Protein AF-A0A2E7D3Y6-F1 (afdb_monomer)

Structure (mmCIF, N/CA/C/O backbone):
data_AF-A0A2E7D3Y6-F1
#
_entry.id   AF-A0A2E7D3Y6-F1
#
loop_
_atom_site.group_PDB
_atom_site.id
_atom_site.type_symbol
_atom_site.label_atom_id
_atom_site.label_alt_id
_atom_site.label_comp_id
_atom_site.label_asym_id
_atom_site.label_entity_id
_atom_site.label_seq_id
_atom_site.pdbx_PDB_ins_code
_atom_site.Cartn_x
_atom_site.Cartn_y
_atom_site.Cartn_z
_atom_site.occupancy
_atom_site.B_iso_or_equiv
_atom_site.auth_seq_id
_atom_site.auth_comp_id
_atom_site.auth_asym_id
_atom_site.auth_atom_id
_ato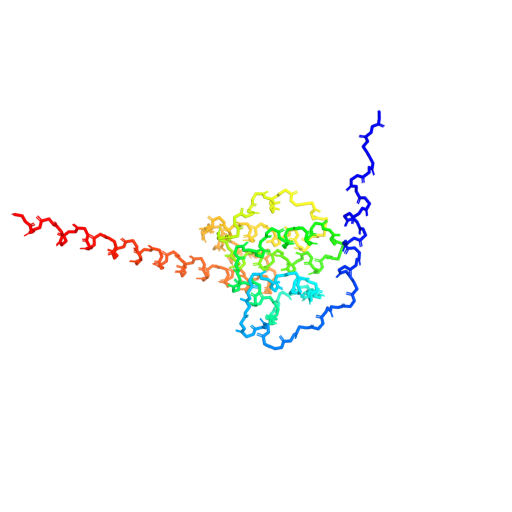m_site.pdbx_PDB_model_num
ATOM 1 N N . MET A 1 1 ? 38.154 -4.990 5.931 1.00 38.84 1 MET A N 1
ATOM 2 C CA . MET A 1 1 ? 37.283 -4.352 4.918 1.00 38.84 1 MET A CA 1
ATOM 3 C C . MET A 1 1 ? 36.464 -5.421 4.203 1.00 38.84 1 MET A C 1
ATOM 5 O O . MET A 1 1 ? 36.939 -5.974 3.224 1.00 38.84 1 MET A O 1
ATOM 9 N N . ILE A 1 2 ? 35.271 -5.765 4.696 1.00 41.53 2 ILE A N 1
ATOM 10 C CA . ILE A 1 2 ? 34.374 -6.711 4.005 1.00 41.53 2 ILE A CA 1
ATOM 11 C C . ILE A 1 2 ? 32.954 -6.147 4.067 1.00 41.53 2 ILE A C 1
ATOM 13 O O . ILE A 1 2 ? 32.200 -6.459 4.979 1.00 41.53 2 ILE A O 1
ATOM 17 N N . VAL A 1 3 ? 32.596 -5.274 3.121 1.00 38.84 3 VAL A N 1
ATOM 18 C CA . VAL A 1 3 ? 31.203 -4.835 2.923 1.00 38.84 3 VAL A CA 1
ATOM 19 C C . VAL A 1 3 ? 30.963 -4.573 1.429 1.00 38.84 3 VAL A C 1
ATOM 21 O O . VAL A 1 3 ? 30.936 -3.430 0.993 1.00 38.84 3 VAL A O 1
ATOM 24 N N . ALA A 1 4 ? 30.845 -5.618 0.603 1.00 41.34 4 ALA A N 1
ATOM 25 C CA . ALA A 1 4 ? 30.477 -5.427 -0.813 1.00 41.34 4 ALA A CA 1
ATOM 26 C C . ALA A 1 4 ? 29.689 -6.578 -1.467 1.00 41.34 4 ALA A C 1
ATOM 28 O O . ALA A 1 4 ? 29.172 -6.408 -2.568 1.00 41.34 4 ALA A O 1
ATOM 29 N N . SER A 1 5 ? 29.537 -7.735 -0.815 1.00 40.34 5 SER A N 1
ATOM 30 C CA . SER A 1 5 ? 28.985 -8.922 -1.491 1.00 40.34 5 SER A CA 1
ATOM 31 C C . SER A 1 5 ? 27.465 -9.093 -1.355 1.00 40.34 5 SER A C 1
ATOM 33 O O . SER A 1 5 ? 26.871 -9.835 -2.133 1.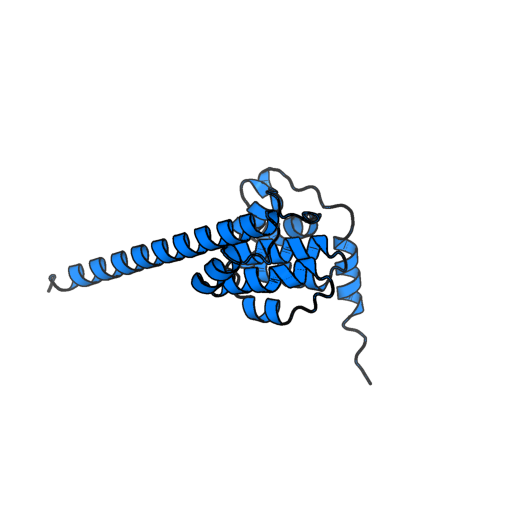00 40.34 5 SER A O 1
ATOM 35 N N . LEU A 1 6 ? 26.798 -8.394 -0.424 1.00 40.94 6 LEU A N 1
ATOM 36 C CA . LEU A 1 6 ? 25.345 -8.547 -0.215 1.00 40.94 6 LEU A CA 1
ATOM 37 C C . LEU A 1 6 ? 24.469 -7.726 -1.182 1.00 40.94 6 LEU A C 1
ATOM 39 O O . LEU A 1 6 ? 23.251 -7.898 -1.212 1.00 40.94 6 LEU A O 1
ATOM 43 N N . THR A 1 7 ? 25.057 -6.840 -1.985 1.00 50.25 7 THR A N 1
ATOM 44 C CA . THR A 1 7 ? 24.287 -5.827 -2.725 1.00 50.25 7 THR A CA 1
ATOM 45 C C . THR A 1 7 ? 23.981 -6.242 -4.169 1.00 50.25 7 THR A C 1
ATOM 47 O O . THR A 1 7 ? 22.939 -5.876 -4.709 1.00 50.25 7 THR A O 1
ATOM 50 N N . ILE A 1 8 ? 24.824 -7.064 -4.803 1.00 44.28 8 ILE A N 1
ATOM 51 C CA . ILE A 1 8 ? 24.748 -7.314 -6.255 1.00 44.28 8 ILE A CA 1
ATOM 52 C C . ILE A 1 8 ? 23.572 -8.239 -6.634 1.00 44.28 8 ILE A C 1
ATOM 54 O O . ILE A 1 8 ? 22.868 -7.976 -7.612 1.00 44.28 8 ILE A O 1
ATOM 58 N N . ALA A 1 9 ? 23.288 -9.283 -5.846 1.00 41.31 9 ALA A N 1
ATOM 59 C CA . ALA A 1 9 ? 22.181 -10.213 -6.121 1.00 41.31 9 ALA A CA 1
ATOM 60 C C . ALA A 1 9 ? 20.791 -9.561 -5.947 1.00 41.31 9 ALA A C 1
ATOM 62 O O . ALA A 1 9 ? 19.862 -9.826 -6.719 1.00 41.31 9 ALA A O 1
ATOM 63 N N . SER A 1 10 ? 20.667 -8.650 -4.975 1.00 48.69 10 SER A N 1
ATOM 64 C CA . SER A 1 10 ? 19.446 -7.869 -4.746 1.00 48.69 10 SER A CA 1
ATOM 65 C C . SER A 1 10 ? 19.213 -6.854 -5.877 1.00 48.69 10 SER A C 1
ATOM 67 O O . SER A 1 10 ? 18.100 -6.739 -6.393 1.00 48.69 10 SER A O 1
ATOM 69 N N . TYR A 1 11 ? 20.281 -6.206 -6.362 1.00 41.44 11 TYR A N 1
ATOM 70 C CA . TYR A 1 11 ? 20.219 -5.270 -7.492 1.00 41.44 11 TYR A CA 1
ATOM 71 C C . TYR A 1 11 ? 19.842 -5.937 -8.825 1.00 41.44 11 TYR A C 1
ATOM 73 O O . TYR A 1 11 ? 19.007 -5.408 -9.561 1.00 41.44 11 TYR A O 1
ATOM 81 N N . ARG A 1 12 ? 20.387 -7.122 -9.142 1.00 43.59 12 ARG A N 1
ATOM 82 C CA . ARG A 1 12 ? 20.015 -7.865 -10.367 1.00 43.59 12 ARG A CA 1
ATOM 83 C C . ARG A 1 12 ? 18.541 -8.287 -10.374 1.00 43.59 12 ARG A C 1
ATOM 85 O O . ARG A 1 12 ? 17.883 -8.205 -11.409 1.00 43.59 12 ARG A O 1
ATOM 92 N N . SER A 1 13 ? 18.013 -8.682 -9.216 1.00 50.16 13 SER A N 1
ATOM 93 C CA . SER A 1 13 ? 16.602 -9.059 -9.045 1.00 50.16 13 SER A CA 1
ATOM 94 C C . SER A 1 13 ? 15.657 -7.855 -9.170 1.00 50.16 13 SER A C 1
ATOM 96 O O . SER A 1 13 ? 14.571 -7.970 -9.735 1.00 50.16 13 SER A O 1
ATOM 98 N N . ALA A 1 14 ? 16.090 -6.683 -8.698 1.00 47.75 14 ALA 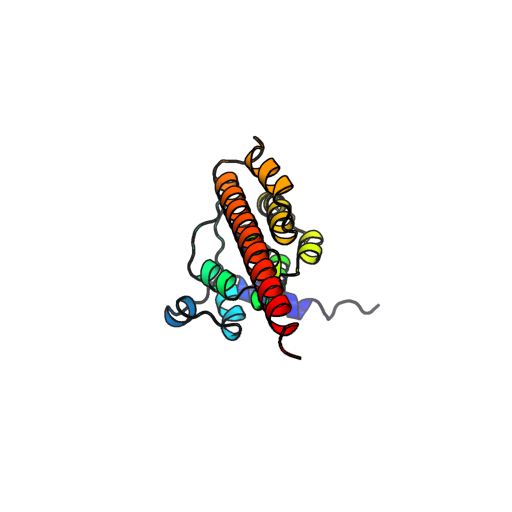A N 1
ATOM 99 C CA . ALA A 1 14 ? 15.358 -5.424 -8.813 1.00 47.75 14 ALA A CA 1
ATOM 100 C C . ALA A 1 14 ? 15.219 -4.940 -10.267 1.00 47.75 14 ALA A C 1
ATOM 102 O O . ALA A 1 14 ? 14.126 -4.564 -10.688 1.00 47.75 14 ALA A O 1
ATOM 103 N N . LEU A 1 15 ? 16.308 -5.015 -11.042 1.00 50.28 15 LEU A N 1
ATOM 104 C CA . LEU A 1 15 ? 16.333 -4.688 -12.474 1.00 50.28 15 LEU A CA 1
ATOM 105 C C . LEU A 1 15 ? 15.474 -5.651 -13.309 1.00 50.28 15 LEU A C 1
ATOM 107 O O . LEU A 1 15 ? 14.876 -5.244 -14.302 1.00 50.28 15 LEU A O 1
ATOM 111 N N . ALA A 1 16 ? 15.375 -6.922 -12.905 1.00 54.03 16 ALA A N 1
ATOM 112 C CA . ALA A 1 16 ? 14.551 -7.911 -13.598 1.00 54.03 16 ALA A CA 1
ATOM 113 C C . ALA A 1 16 ? 13.042 -7.627 -13.485 1.00 54.03 16 ALA A C 1
ATOM 115 O O . ALA A 1 16 ? 12.305 -7.919 -14.423 1.00 54.03 16 ALA A O 1
ATOM 116 N N . LEU A 1 17 ? 12.594 -7.025 -12.377 1.00 58.25 17 LEU A N 1
ATOM 117 C CA . LEU A 1 17 ? 11.197 -6.625 -12.168 1.00 58.25 17 LEU A CA 1
ATOM 118 C C . LEU A 1 17 ? 10.805 -5.364 -12.957 1.00 58.25 17 LEU A C 1
ATOM 120 O O . LEU A 1 17 ? 9.623 -5.075 -13.086 1.00 58.25 17 LEU A O 1
ATOM 124 N N . ASP A 1 18 ? 11.774 -4.606 -13.476 1.00 59.12 18 ASP A N 1
ATOM 125 C CA . ASP A 1 18 ? 11.537 -3.395 -14.275 1.00 59.12 18 ASP A CA 1
ATOM 126 C C . ASP A 1 18 ? 11.413 -3.667 -15.787 1.00 59.12 18 ASP A C 1
ATOM 128 O O . ASP A 1 18 ? 11.232 -2.715 -16.557 1.00 59.12 18 ASP A O 1
ATOM 132 N N . LYS A 1 19 ? 11.485 -4.942 -16.199 1.00 60.94 19 LYS A N 1
ATOM 133 C CA . LYS A 1 19 ? 11.131 -5.421 -17.546 1.00 60.94 19 LYS A CA 1
ATOM 134 C C . LYS A 1 19 ? 9.610 -5.329 -17.770 1.00 60.94 19 LYS A C 1
ATOM 136 O O .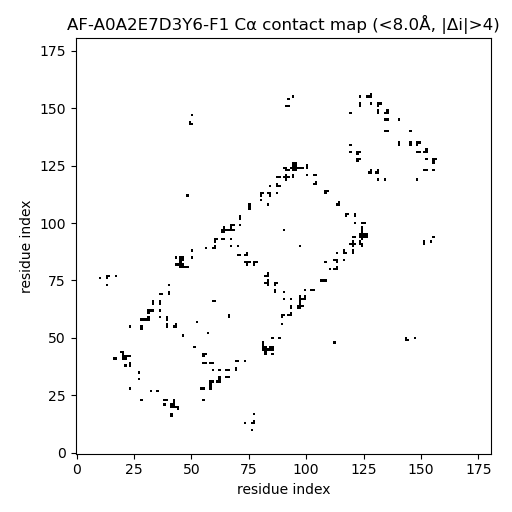 LYS A 1 19 ? 8.881 -4.922 -16.869 1.00 60.94 19 LYS A O 1
ATOM 141 N N . SER A 1 20 ? 9.133 -5.645 -18.978 1.00 62.53 20 SER A N 1
ATOM 142 C CA . SER A 1 20 ? 7.700 -5.617 -19.311 1.00 62.53 20 SER A CA 1
ATOM 143 C C . SER A 1 20 ? 6.857 -6.319 -18.232 1.00 62.53 20 SER A C 1
ATOM 145 O O . SER A 1 20 ? 7.247 -7.396 -17.767 1.00 62.53 20 SER A O 1
ATOM 147 N N . PRO A 1 21 ? 5.730 -5.716 -17.801 1.00 66.94 21 PRO A N 1
ATOM 148 C CA . PRO A 1 21 ? 4.922 -6.268 -16.722 1.00 66.94 21 PRO A CA 1
ATOM 149 C C . PRO A 1 21 ? 4.466 -7.677 -17.092 1.00 66.94 21 PRO A C 1
ATOM 151 O O . PRO A 1 21 ? 4.017 -7.925 -18.214 1.00 66.94 21 PRO A O 1
ATOM 154 N N . SER A 1 22 ? 4.603 -8.612 -16.152 1.00 69.75 22 SER A N 1
ATOM 155 C CA . SER A 1 22 ? 4.175 -9.991 -16.385 1.00 69.75 22 SER A CA 1
ATOM 156 C C . SER A 1 22 ? 2.661 -10.025 -16.628 1.00 69.75 22 SER A C 1
ATOM 158 O O . SER A 1 22 ? 1.920 -9.431 -15.840 1.00 69.75 22 SER A O 1
ATOM 160 N N . PRO A 1 23 ? 2.170 -10.715 -17.673 1.00 77.12 23 PRO A N 1
ATOM 161 C CA . PRO A 1 23 ? 0.737 -10.880 -17.861 1.00 77.12 23 PRO A CA 1
ATOM 162 C C . PRO A 1 23 ? 0.155 -11.648 -16.669 1.00 77.12 23 PRO A C 1
ATOM 164 O O . PRO A 1 23 ? 0.656 -12.706 -16.286 1.00 77.12 23 PRO A O 1
ATOM 167 N N . VAL A 1 24 ? -0.907 -11.105 -16.072 1.00 85.38 24 VAL A N 1
ATOM 168 C CA . VAL A 1 24 ? -1.622 -11.739 -14.959 1.00 85.38 24 VAL A CA 1
ATOM 169 C C . VAL A 1 24 ? -2.904 -12.347 -15.501 1.00 85.38 24 VAL A C 1
ATOM 171 O O . VAL A 1 24 ? -3.696 -11.670 -16.153 1.00 85.38 24 VAL A O 1
ATOM 174 N N . SER A 1 25 ? -3.117 -13.634 -15.236 1.00 87.94 25 SER A N 1
ATOM 175 C CA . SER A 1 25 ? -4.346 -14.306 -15.650 1.00 87.94 25 SER A CA 1
ATOM 176 C C . SER A 1 25 ? -5.549 -13.780 -14.862 1.00 87.94 25 SER A C 1
ATOM 178 O O . SER A 1 25 ? -5.454 -13.481 -13.671 1.00 87.94 25 SER A O 1
ATOM 180 N N . ARG A 1 26 ? -6.719 -13.716 -15.509 1.00 87.62 26 ARG A N 1
ATOM 181 C CA . ARG A 1 26 ? -7.961 -13.251 -14.869 1.00 87.62 26 ARG A CA 1
ATOM 182 C C . ARG A 1 26 ? -8.317 -14.063 -13.616 1.00 87.62 26 ARG A C 1
ATOM 184 O O . ARG A 1 26 ? -8.681 -13.486 -12.602 1.00 87.62 26 ARG A O 1
ATOM 191 N N . LYS A 1 27 ? -8.042 -15.374 -13.638 1.00 88.44 27 LYS A N 1
ATOM 192 C CA . LYS A 1 27 ? -8.213 -16.288 -12.493 1.00 88.44 27 LYS A CA 1
ATOM 193 C C . LYS A 1 27 ? -7.471 -15.822 -11.230 1.00 88.44 27 LYS A C 1
ATOM 195 O O . LYS A 1 27 ? -7.999 -15.961 -10.133 1.00 88.44 27 LYS A O 1
ATOM 200 N N . ILE A 1 28 ? -6.265 -15.263 -11.381 1.00 89.12 28 ILE A N 1
ATOM 201 C CA . ILE A 1 28 ? -5.474 -14.730 -10.259 1.00 89.12 28 ILE A CA 1
ATOM 202 C C . ILE A 1 28 ? -6.101 -13.446 -9.703 1.00 89.12 28 ILE A C 1
ATOM 204 O O . ILE A 1 28 ? -6.066 -13.226 -8.495 1.00 89.12 28 ILE A O 1
ATOM 208 N N . LEU A 1 29 ? -6.655 -12.597 -10.573 1.00 88.88 29 LEU A N 1
ATOM 209 C CA . LEU A 1 29 ? -7.272 -11.324 -10.191 1.00 88.88 29 LEU A CA 1
ATOM 210 C C . LEU A 1 29 ? -8.612 -11.525 -9.473 1.00 88.88 29 LEU A C 1
ATOM 212 O O . LEU A 1 29 ? -8.913 -10.806 -8.519 1.00 88.88 29 LEU A O 1
ATOM 216 N N . ASP A 1 30 ? -9.389 -12.514 -9.917 1.00 89.88 30 ASP A N 1
ATOM 217 C CA . ASP A 1 30 ? -10.698 -12.830 -9.346 1.00 89.88 30 ASP A CA 1
ATOM 218 C C . ASP A 1 30 ? -10.563 -13.462 -7.949 1.00 89.88 30 ASP A C 1
ATOM 220 O O . ASP A 1 30 ? -11.326 -13.122 -7.044 1.00 89.88 30 ASP A O 1
ATOM 224 N N . ASN A 1 31 ? -9.553 -14.321 -7.746 1.00 92.25 31 ASN A N 1
ATOM 225 C CA . ASN A 1 31 ? -9.268 -14.972 -6.464 1.00 92.25 31 ASN A CA 1
ATOM 226 C C . ASN A 1 31 ? -7.783 -14.832 -6.060 1.00 92.25 31 ASN A C 1
ATOM 228 O O . ASN A 1 31 ? -6.987 -15.769 -6.228 1.00 92.25 31 ASN A O 1
ATOM 232 N N . PRO A 1 32 ? -7.374 -13.657 -5.552 1.00 91.62 32 PRO A N 1
ATOM 233 C CA . PRO A 1 32 ? -5.982 -13.383 -5.237 1.00 91.62 32 PRO A CA 1
ATOM 234 C C . PRO A 1 32 ? -5.572 -14.050 -3.919 1.00 91.62 32 PRO A C 1
ATOM 236 O O . PRO A 1 32 ? -6.169 -13.830 -2.869 1.00 91.62 32 PRO A O 1
ATOM 239 N N . LYS A 1 33 ? -4.510 -14.856 -3.977 1.00 92.69 33 LYS A N 1
ATOM 240 C CA . LYS A 1 33 ? -3.953 -15.607 -2.849 1.00 92.69 33 LYS A CA 1
ATOM 241 C C . LYS A 1 33 ? -2.555 -15.091 -2.494 1.00 92.69 33 LYS A C 1
ATOM 243 O O . LYS A 1 33 ? -1.886 -14.525 -3.362 1.00 92.69 33 LYS A O 1
ATOM 248 N N . PRO A 1 34 ? -2.053 -15.343 -1.271 1.00 90.38 34 PRO A N 1
ATOM 249 C CA . PRO A 1 34 ? -0.699 -14.949 -0.874 1.00 90.38 34 PRO A CA 1
ATOM 250 C C . PRO A 1 34 ? 0.410 -15.472 -1.806 1.00 90.38 34 PRO A C 1
ATOM 252 O O . PRO A 1 34 ? 1.402 -14.784 -2.032 1.00 90.38 34 PRO A O 1
ATOM 255 N N . GLU A 1 35 ? 0.224 -16.647 -2.414 1.00 91.50 35 GLU A N 1
ATOM 256 C CA . GLU A 1 35 ? 1.160 -17.220 -3.396 1.00 91.50 35 GLU A CA 1
ATOM 257 C C . GLU A 1 35 ? 1.287 -16.377 -4.680 1.00 91.50 35 GLU A C 1
ATOM 259 O O . GLU A 1 35 ? 2.336 -16.360 -5.324 1.00 91.50 35 GLU A O 1
ATOM 264 N N . HIS A 1 36 ? 0.257 -15.595 -5.018 1.00 92.38 36 HIS A N 1
ATOM 265 C CA . HIS A 1 36 ? 0.238 -14.736 -6.202 1.00 92.38 36 HIS A CA 1
ATOM 266 C C . HIS A 1 36 ? 0.956 -13.393 -5.995 1.00 92.38 36 HIS A C 1
ATOM 268 O O . HIS A 1 36 ? 1.159 -12.665 -6.967 1.00 92.38 36 HIS A O 1
ATOM 274 N N . VAL A 1 37 ? 1.367 -13.048 -4.766 1.00 92.19 37 VAL A N 1
ATOM 275 C CA . VAL A 1 37 ? 1.963 -11.737 -4.438 1.00 92.19 37 VAL A CA 1
ATOM 276 C C . VAL A 1 37 ? 3.147 -11.406 -5.342 1.00 92.19 37 VAL A C 1
ATOM 278 O O . VAL A 1 37 ? 3.238 -10.293 -5.853 1.00 92.19 37 VAL A O 1
ATOM 281 N N . ARG A 1 38 ? 4.044 -12.369 -5.581 1.00 89.31 38 ARG A N 1
ATOM 282 C CA . ARG A 1 38 ? 5.233 -12.149 -6.417 1.00 89.31 38 ARG A CA 1
ATOM 283 C C . ARG A 1 38 ? 4.857 -11.782 -7.854 1.00 89.31 38 ARG A C 1
ATOM 285 O O . ARG A 1 38 ? 5.407 -10.823 -8.388 1.00 89.31 38 ARG A O 1
ATOM 292 N N . THR A 1 39 ? 3.913 -12.516 -8.438 1.00 89.94 39 THR A N 1
ATOM 293 C CA . THR A 1 39 ? 3.414 -12.301 -9.804 1.00 89.94 39 THR A CA 1
ATOM 294 C C . THR A 1 39 ? 2.669 -10.975 -9.928 1.00 89.94 39 THR A C 1
ATOM 296 O O . THR A 1 39 ? 2.841 -10.245 -10.897 1.00 89.94 39 THR A O 1
ATOM 299 N N . LEU A 1 40 ? 1.862 -10.624 -8.926 1.00 91.25 40 LEU A N 1
ATOM 300 C CA . LEU A 1 40 ? 1.139 -9.355 -8.908 1.00 91.25 40 LEU A CA 1
ATOM 301 C C . LEU A 1 40 ? 2.100 -8.163 -8.770 1.00 91.25 40 LEU A C 1
ATOM 303 O O . LEU A 1 40 ? 1.942 -7.163 -9.461 1.00 91.25 40 LEU A O 1
ATOM 307 N N . ILE A 1 41 ? 3.143 -8.276 -7.943 1.00 90.38 41 ILE A N 1
ATOM 308 C CA . ILE A 1 41 ? 4.159 -7.224 -7.788 1.00 90.38 41 ILE A CA 1
ATOM 309 C C . ILE A 1 41 ? 4.998 -7.041 -9.055 1.00 90.38 41 ILE A C 1
ATOM 311 O O . ILE A 1 41 ? 5.351 -5.909 -9.389 1.00 90.38 41 ILE A O 1
ATOM 315 N N . SER A 1 42 ? 5.315 -8.122 -9.774 1.00 86.75 42 SER A N 1
ATOM 316 C CA . SER A 1 42 ? 6.023 -8.028 -11.058 1.00 86.75 42 SER A CA 1
ATOM 317 C C . SER A 1 42 ? 5.154 -7.471 -12.187 1.00 86.75 42 SER A C 1
ATOM 319 O O . SER A 1 42 ? 5.686 -7.004 -13.189 1.00 86.75 42 SER A O 1
ATOM 321 N N . ALA A 1 43 ? 3.830 -7.491 -12.031 1.00 88.62 43 ALA A N 1
ATOM 322 C CA . ALA A 1 43 ? 2.883 -6.919 -12.981 1.00 88.62 43 ALA A CA 1
ATOM 323 C C . ALA A 1 43 ? 2.579 -5.427 -12.744 1.00 88.62 43 ALA A C 1
ATOM 325 O O . ALA A 1 43 ? 1.844 -4.824 -13.527 1.00 88.62 43 ALA A O 1
ATOM 326 N N . LEU A 1 44 ? 3.129 -4.814 -11.688 1.00 87.75 44 LEU A N 1
ATOM 327 C CA . LEU A 1 44 ? 2.982 -3.378 -11.442 1.00 87.75 44 LEU A CA 1
ATOM 328 C C . LEU A 1 44 ? 3.732 -2.574 -12.510 1.00 87.75 44 LEU A C 1
ATOM 330 O O . LEU A 1 44 ? 4.957 -2.658 -12.615 1.00 87.75 44 LEU A O 1
ATOM 334 N N . ASN A 1 45 ? 2.997 -1.765 -13.272 1.00 82.81 45 ASN A N 1
ATOM 335 C CA . ASN A 1 45 ? 3.546 -0.930 -14.346 1.00 82.81 45 ASN A CA 1
ATOM 336 C C . ASN A 1 45 ? 3.602 0.568 -13.976 1.00 82.81 45 ASN A C 1
ATOM 338 O O . ASN A 1 45 ? 4.068 1.399 -14.754 1.00 82.81 45 ASN A O 1
ATOM 342 N N . GLY A 1 46 ? 3.163 0.930 -12.769 1.00 77.88 46 GLY A N 1
ATOM 343 C CA . GLY A 1 46 ? 2.979 2.306 -12.335 1.00 77.88 46 GLY A CA 1
ATOM 344 C C . GLY A 1 46 ? 1.638 2.885 -12.745 1.00 77.88 46 GLY A C 1
ATOM 345 O O . GLY A 1 46 ? 1.111 2.632 -13.826 1.00 77.88 46 GLY A O 1
ATOM 346 N N . CYS A 1 47 ? 1.131 3.782 -11.908 1.00 69.62 47 CYS A N 1
ATOM 347 C CA . CYS A 1 47 ? -0.100 4.519 -12.178 1.00 69.62 47 CYS A CA 1
ATOM 348 C C . CYS A 1 47 ? 0.124 5.857 -12.919 1.00 69.62 47 CYS A C 1
ATOM 350 O O . CYS A 1 47 ? -0.820 6.610 -13.154 1.00 69.62 47 CYS A O 1
ATOM 352 N N . GLY A 1 48 ? 1.367 6.197 -13.277 1.00 77.00 48 GLY A N 1
ATOM 353 C CA . GLY A 1 48 ? 1.727 7.553 -13.708 1.00 77.00 48 GLY A CA 1
ATOM 354 C C . GLY A 1 48 ? 1.602 8.557 -12.555 1.00 77.00 48 GLY A C 1
ATOM 355 O O . GLY A 1 48 ? 1.872 8.218 -11.407 1.00 77.00 48 GLY A O 1
ATOM 356 N N . CYS A 1 49 ? 1.189 9.798 -12.832 1.00 69.50 49 CYS A N 1
ATOM 357 C CA . CYS A 1 49 ? 1.075 10.857 -11.811 1.00 69.50 49 CYS A CA 1
ATOM 358 C C . CYS A 1 49 ? -0.157 10.728 -10.902 1.00 69.50 49 CYS A C 1
ATOM 360 O O . CYS A 1 49 ? -0.226 11.378 -9.856 1.00 69.50 49 CYS A O 1
ATOM 362 N N . VAL A 1 50 ? -1.159 9.957 -11.332 1.00 67.25 50 VAL A N 1
ATOM 363 C CA . VAL A 1 50 ? -2.466 9.879 -10.681 1.00 67.25 50 VAL A CA 1
ATOM 364 C C . VAL A 1 50 ? -2.768 8.424 -10.385 1.00 67.25 50 VAL A C 1
ATOM 366 O O . VAL A 1 50 ? -2.783 7.621 -11.314 1.00 67.25 50 VAL A O 1
ATOM 369 N N . PRO A 1 51 ? -3.047 8.078 -9.127 1.00 66.56 51 PRO A N 1
ATOM 370 C CA . PRO A 1 51 ? -3.468 6.732 -8.818 1.00 66.56 51 PRO A CA 1
ATOM 371 C C . PRO A 1 51 ? -4.794 6.393 -9.514 1.00 66.56 51 PRO A C 1
ATOM 373 O O . PRO A 1 51 ? -5.731 7.193 -9.508 1.00 66.56 51 PRO A O 1
ATOM 376 N N . LYS A 1 52 ? -4.859 5.224 -10.152 1.00 71.38 52 LYS A N 1
ATOM 377 C CA . LYS A 1 52 ? -6.022 4.748 -10.913 1.00 71.38 52 LYS A CA 1
ATOM 378 C C . LYS A 1 52 ? -6.415 3.359 -10.426 1.00 71.38 52 LYS A C 1
ATOM 380 O O . LYS A 1 52 ? -5.583 2.624 -9.893 1.00 71.38 52 LYS A O 1
ATOM 385 N N . HIS A 1 53 ? -7.683 3.009 -10.617 1.00 73.06 53 HIS A N 1
ATOM 386 C CA . HIS A 1 53 ? -8.144 1.641 -10.418 1.00 73.06 53 HIS A CA 1
ATOM 387 C C . HIS A 1 53 ? -7.390 0.716 -11.377 1.00 73.06 53 HIS A C 1
ATOM 389 O O . HIS A 1 53 ? -7.297 1.002 -12.572 1.00 73.06 53 HIS A O 1
ATOM 395 N N . HIS A 1 54 ? -6.836 -0.370 -10.849 1.00 83.38 54 HIS A N 1
ATOM 396 C CA . HIS A 1 54 ? -6.105 -1.345 -11.641 1.00 83.38 54 HIS A CA 1
ATOM 397 C C . HIS A 1 54 ? -6.280 -2.724 -10.998 1.00 83.38 54 HIS A C 1
ATOM 399 O O . HIS A 1 54 ? -5.927 -2.872 -9.829 1.00 83.38 54 HIS A O 1
ATOM 405 N N . PRO A 1 55 ? -6.730 -3.754 -11.735 1.00 87.62 55 PRO A N 1
ATOM 406 C CA . PRO A 1 55 ? -7.066 -5.050 -11.142 1.00 87.62 55 PRO A CA 1
ATOM 407 C C . PRO A 1 55 ? -5.942 -5.674 -10.303 1.00 87.62 55 PRO A C 1
ATOM 409 O O . PRO A 1 55 ? -6.196 -6.289 -9.272 1.00 87.62 55 PRO A O 1
ATOM 412 N N . VAL A 1 56 ? -4.681 -5.487 -10.712 1.00 89.81 56 VAL A N 1
ATOM 413 C CA . VAL A 1 56 ? -3.504 -5.980 -9.969 1.00 89.81 56 VAL A CA 1
ATOM 414 C C . VAL A 1 56 ? -3.369 -5.296 -8.605 1.00 89.81 56 VAL A C 1
ATOM 416 O O . VAL A 1 56 ? -3.036 -5.946 -7.615 1.00 89.81 56 VAL A O 1
ATOM 419 N N . ARG A 1 57 ? -3.657 -3.992 -8.535 1.00 90.88 57 ARG A N 1
ATOM 420 C CA . ARG A 1 57 ? -3.651 -3.214 -7.292 1.00 90.88 57 ARG A CA 1
ATOM 421 C C . ARG A 1 57 ? -4.738 -3.733 -6.358 1.00 90.88 57 ARG A C 1
ATOM 423 O O . ARG A 1 57 ? -4.450 -4.013 -5.200 1.00 90.88 57 ARG A O 1
ATOM 430 N N . ASP A 1 58 ? -5.952 -3.909 -6.868 1.00 90.88 58 ASP A N 1
ATOM 431 C CA . ASP A 1 58 ? -7.091 -4.354 -6.059 1.00 90.88 58 ASP A CA 1
ATOM 432 C C . ASP A 1 58 ? -6.874 -5.780 -5.545 1.00 90.88 58 ASP A C 1
ATOM 434 O O . ASP A 1 58 ? -7.165 -6.078 -4.388 1.00 90.88 58 ASP A O 1
ATOM 438 N N . ALA A 1 59 ? -6.267 -6.643 -6.364 1.00 93.25 59 ALA A N 1
ATOM 439 C CA . ALA A 1 59 ? -5.838 -7.976 -5.959 1.00 93.25 59 ALA A CA 1
ATOM 440 C C . ALA A 1 59 ? -4.816 -7.940 -4.807 1.00 93.25 59 ALA A C 1
ATOM 442 O O . ALA A 1 59 ? -4.961 -8.676 -3.832 1.00 93.25 59 ALA A O 1
ATOM 443 N N . LEU A 1 60 ? -3.809 -7.060 -4.871 1.00 93.81 60 LEU A N 1
ATOM 444 C CA . LEU A 1 60 ? -2.823 -6.892 -3.795 1.00 93.81 60 LEU A CA 1
ATOM 445 C C . LEU A 1 60 ? -3.448 -6.342 -2.508 1.00 93.81 60 LEU A C 1
ATOM 447 O O . LEU A 1 60 ? -3.087 -6.781 -1.417 1.00 93.81 60 LEU A O 1
ATOM 451 N N . VAL A 1 61 ? -4.401 -5.417 -2.626 1.00 93.69 61 VAL A N 1
ATOM 452 C CA . VAL A 1 61 ? -5.142 -4.875 -1.477 1.00 93.69 61 VAL A CA 1
ATOM 453 C C . VAL A 1 61 ? -5.997 -5.955 -0.822 1.00 93.69 61 VAL A C 1
ATOM 455 O O . VAL A 1 61 ? -5.988 -6.055 0.400 1.00 93.69 61 VAL A O 1
ATOM 458 N N . LYS A 1 62 ? -6.673 -6.796 -1.619 1.00 93.31 62 LYS A N 1
ATOM 459 C CA . LYS A 1 62 ? -7.440 -7.953 -1.126 1.00 93.31 62 LYS A CA 1
ATOM 460 C C . LYS A 1 62 ? -6.563 -8.969 -0.395 1.00 93.31 62 LYS A C 1
ATOM 462 O O . LYS A 1 62 ? -7.010 -9.540 0.591 1.00 93.31 62 LYS A O 1
ATOM 467 N N . ILE A 1 63 ? -5.328 -9.189 -0.855 1.00 94.31 63 ILE A N 1
ATOM 468 C CA . ILE A 1 63 ? -4.372 -10.054 -0.147 1.00 94.31 63 ILE A CA 1
ATOM 469 C C . ILE A 1 63 ? -4.002 -9.447 1.213 1.00 94.31 63 ILE A C 1
ATOM 471 O O . ILE A 1 63 ? -3.901 -10.172 2.200 1.00 94.31 63 ILE A O 1
ATOM 475 N N . GLY A 1 64 ? -3.793 -8.129 1.277 1.00 92.44 64 GLY A N 1
ATOM 476 C CA . GLY A 1 64 ? -3.549 -7.411 2.526 1.00 92.44 64 GLY A CA 1
ATOM 477 C C . GLY A 1 64 ? -2.127 -7.598 3.067 1.00 92.44 64 GLY A C 1
ATOM 478 O O . GLY A 1 64 ? -1.142 -7.424 2.344 1.00 92.44 64 GLY A O 1
ATOM 479 N N . LYS A 1 65 ? -2.000 -7.944 4.356 1.00 94.50 65 LYS A N 1
ATOM 480 C CA . LYS A 1 65 ? -0.718 -8.044 5.089 1.00 94.50 65 LYS A CA 1
ATOM 481 C C . LYS A 1 65 ? 0.403 -8.808 4.354 1.00 94.50 65 LYS A C 1
ATOM 483 O O . LYS A 1 65 ? 1.522 -8.293 4.329 1.00 94.50 65 LYS A O 1
ATOM 488 N N . PRO A 1 66 ? 0.169 -9.974 3.713 1.00 94.69 66 PRO A N 1
ATOM 489 C CA . PRO A 1 66 ? 1.219 -10.705 2.996 1.00 94.69 66 PRO A CA 1
ATOM 490 C C . PRO A 1 66 ? 1.864 -9.915 1.846 1.00 94.69 66 PRO A C 1
ATOM 492 O O . PRO A 1 66 ? 3.013 -10.173 1.493 1.00 94.69 66 PRO A O 1
ATOM 495 N N . ALA A 1 67 ? 1.159 -8.936 1.270 1.00 93.75 67 ALA A N 1
ATOM 496 C CA . ALA A 1 67 ? 1.687 -8.093 0.202 1.00 93.75 67 ALA A CA 1
ATOM 497 C C . ALA A 1 67 ? 2.570 -6.939 0.718 1.00 93.75 67 ALA A C 1
ATOM 499 O O . ALA A 1 67 ? 3.384 -6.411 -0.039 1.00 93.75 67 ALA A O 1
ATOM 500 N N . ALA A 1 68 ? 2.467 -6.559 1.996 1.00 93.81 68 ALA A N 1
ATOM 501 C CA . ALA A 1 68 ? 3.067 -5.333 2.525 1.00 93.81 68 ALA A CA 1
ATOM 502 C C . ALA A 1 68 ? 4.607 -5.320 2.478 1.00 93.81 68 ALA A C 1
ATOM 504 O O . ALA A 1 68 ? 5.206 -4.412 1.896 1.00 93.81 68 ALA A O 1
ATOM 505 N N . SER A 1 69 ? 5.278 -6.330 3.041 1.00 91.94 69 SER A N 1
ATOM 506 C CA . SER A 1 69 ? 6.750 -6.379 3.027 1.00 91.94 69 SER A CA 1
ATOM 507 C C . SER A 1 69 ? 7.324 -6.532 1.609 1.00 91.94 69 SER A C 1
ATOM 509 O O . SER A 1 69 ? 8.291 -5.837 1.283 1.00 91.94 69 SER A O 1
ATOM 511 N N . PRO A 1 70 ? 6.751 -7.379 0.730 1.00 93.25 70 PRO A N 1
ATOM 512 C CA . PRO A 1 70 ? 7.144 -7.424 -0.677 1.00 93.25 70 PRO A CA 1
ATOM 513 C C . PRO A 1 70 ? 6.988 -6.081 -1.414 1.00 93.25 70 PRO A C 1
ATOM 515 O O . PRO A 1 70 ? 7.873 -5.716 -2.189 1.00 93.25 70 PRO A O 1
ATOM 518 N N . LEU A 1 71 ? 5.932 -5.308 -1.134 1.00 93.75 71 LEU A N 1
ATOM 519 C CA . LEU A 1 71 ? 5.739 -3.968 -1.707 1.00 93.75 71 LEU A CA 1
ATOM 520 C C . LEU A 1 71 ? 6.811 -2.972 -1.248 1.00 93.75 71 LEU A C 1
ATOM 522 O O . LEU A 1 71 ? 7.345 -2.235 -2.075 1.00 93.75 71 LEU A O 1
ATOM 526 N N . ILE A 1 72 ? 7.188 -2.980 0.036 1.00 92.38 72 ILE A N 1
ATOM 527 C CA . ILE A 1 72 ? 8.292 -2.145 0.544 1.00 92.38 72 ILE A CA 1
ATOM 528 C C . ILE A 1 72 ? 9.607 -2.491 -0.162 1.00 92.38 72 ILE A C 1
ATOM 530 O O . ILE A 1 72 ? 10.341 -1.595 -0.584 1.00 92.38 72 ILE A O 1
ATOM 534 N N . LYS A 1 73 ? 9.895 -3.788 -0.342 1.00 90.88 73 LYS A N 1
ATOM 535 C CA . LYS A 1 73 ? 11.088 -4.236 -1.076 1.00 90.88 73 LYS A CA 1
ATOM 536 C C . LYS A 1 73 ? 11.076 -3.719 -2.514 1.00 90.88 73 LYS A C 1
ATOM 538 O O . LYS A 1 73 ? 12.061 -3.122 -2.935 1.00 90.88 73 LYS A O 1
ATOM 543 N N . ARG A 1 74 ? 9.959 -3.882 -3.234 1.00 90.12 74 ARG A N 1
ATOM 544 C CA . ARG A 1 74 ? 9.797 -3.395 -4.615 1.00 90.12 74 ARG A CA 1
ATOM 545 C C . ARG A 1 74 ? 9.994 -1.884 -4.722 1.00 90.12 74 ARG A C 1
ATOM 547 O O . ARG A 1 74 ? 10.702 -1.420 -5.612 1.00 90.12 74 ARG A O 1
ATOM 554 N N . MET A 1 75 ? 9.384 -1.132 -3.811 1.00 91.50 75 MET A N 1
ATOM 555 C CA . MET A 1 75 ? 9.472 0.326 -3.754 1.00 91.50 75 MET A CA 1
ATOM 556 C C . MET A 1 75 ? 10.916 0.803 -3.561 1.00 91.50 75 MET A C 1
ATOM 558 O O . MET A 1 75 ? 11.353 1.717 -4.253 1.00 91.50 75 MET A O 1
ATOM 562 N N . ASN A 1 76 ? 11.665 0.174 -2.652 1.00 88.94 76 ASN A N 1
ATOM 563 C CA . ASN A 1 76 ? 13.055 0.546 -2.375 1.00 88.94 76 ASN A CA 1
ATOM 564 C C . ASN A 1 76 ? 14.026 0.091 -3.472 1.00 88.94 76 ASN A C 1
ATOM 566 O O . ASN A 1 76 ? 15.101 0.666 -3.615 1.00 88.94 76 ASN A O 1
ATOM 570 N N . SER A 1 77 ? 13.668 -0.948 -4.229 1.00 87.25 77 SER A N 1
ATOM 571 C CA . SER A 1 77 ? 14.542 -1.530 -5.242 1.00 87.25 77 SER A CA 1
ATOM 572 C C . SER A 1 77 ? 14.410 -0.871 -6.619 1.00 87.25 77 SER A C 1
ATOM 574 O O . SER A 1 77 ? 15.313 -0.995 -7.440 1.00 87.25 77 SER A O 1
ATOM 576 N N . THR A 1 78 ? 13.284 -0.216 -6.911 1.00 85.94 78 THR A N 1
ATOM 577 C CA . THR A 1 78 ? 13.053 0.452 -8.200 1.00 85.94 78 THR A CA 1
ATOM 578 C C . THR A 1 78 ? 13.510 1.911 -8.175 1.00 85.94 78 THR A C 1
ATOM 580 O O . THR A 1 78 ? 13.335 2.626 -7.186 1.00 85.94 78 THR A O 1
ATOM 583 N N . THR A 1 79 ? 14.052 2.381 -9.297 1.00 84.88 79 THR A N 1
ATOM 584 C CA . THR A 1 79 ? 14.358 3.802 -9.531 1.00 84.88 79 THR A CA 1
ATOM 585 C C . THR A 1 79 ? 13.185 4.554 -10.165 1.00 84.88 79 THR A C 1
ATOM 587 O O . THR A 1 79 ? 13.176 5.786 -10.195 1.00 84.88 79 THR A O 1
ATOM 590 N N . LYS A 1 80 ? 12.171 3.829 -10.656 1.00 88.25 80 LYS A N 1
ATOM 591 C CA . LYS A 1 80 ? 11.007 4.384 -11.349 1.00 88.25 80 LYS A CA 1
ATOM 592 C C . LYS A 1 80 ? 10.025 4.972 -10.341 1.00 88.25 80 LYS A C 1
ATOM 594 O O . LYS A 1 80 ? 9.307 4.250 -9.646 1.00 88.25 80 LYS A O 1
ATOM 599 N N . TRP A 1 81 ? 9.952 6.299 -10.282 1.00 89.50 81 TRP A N 1
ATOM 600 C CA . TRP A 1 81 ? 9.131 6.992 -9.287 1.00 89.50 81 TRP A CA 1
ATOM 601 C C . TRP A 1 81 ? 7.634 6.656 -9.391 1.00 89.50 81 TRP A C 1
ATOM 603 O O . TRP A 1 81 ? 6.946 6.633 -8.376 1.00 89.50 81 TRP A O 1
ATOM 613 N N . TRP A 1 82 ? 7.108 6.351 -10.579 1.00 88.38 82 TRP A N 1
ATOM 614 C CA . TRP A 1 82 ? 5.701 5.959 -10.748 1.00 88.38 82 TRP A CA 1
ATOM 615 C C . TRP A 1 82 ? 5.382 4.589 -10.133 1.00 88.38 82 TRP A C 1
ATOM 617 O O . TRP A 1 82 ? 4.277 4.398 -9.631 1.00 88.38 82 TRP A O 1
ATOM 627 N N . ILE A 1 83 ? 6.347 3.660 -10.105 1.00 89.38 83 ILE A N 1
ATOM 628 C CA . ILE A 1 83 ? 6.209 2.368 -9.408 1.00 89.38 83 ILE A CA 1
ATOM 629 C C . ILE A 1 83 ? 6.291 2.584 -7.896 1.00 89.38 83 ILE A C 1
ATOM 631 O O . ILE A 1 83 ? 5.511 2.002 -7.143 1.00 89.38 83 ILE A O 1
ATOM 635 N N . GLN A 1 84 ? 7.188 3.466 -7.440 1.00 91.62 84 GLN A N 1
ATOM 636 C CA . GLN A 1 84 ? 7.255 3.854 -6.027 1.00 91.62 84 GLN A CA 1
ATOM 637 C C . GLN A 1 84 ? 5.923 4.447 -5.558 1.00 91.62 84 GLN A C 1
ATOM 639 O O . GLN A 1 84 ? 5.419 4.065 -4.505 1.00 91.62 84 GLN A O 1
ATOM 644 N N . LEU A 1 85 ? 5.330 5.345 -6.353 1.00 90.50 85 LEU A N 1
ATOM 645 C CA . LEU A 1 85 ? 4.033 5.950 -6.055 1.00 90.50 85 LEU A CA 1
ATOM 646 C C . LEU A 1 85 ? 2.931 4.896 -5.936 1.00 90.50 85 LEU A C 1
ATOM 648 O O . LEU A 1 85 ? 2.160 4.927 -4.981 1.00 90.50 85 LEU A O 1
ATOM 652 N N . GLU A 1 86 ? 2.878 3.955 -6.876 1.00 91.06 86 GLU A N 1
ATOM 653 C CA . GLU A 1 86 ? 1.893 2.878 -6.858 1.00 91.06 86 GLU A CA 1
ATOM 654 C C . GLU A 1 86 ? 2.049 1.978 -5.621 1.00 91.06 86 GLU A C 1
ATOM 656 O O . GLU A 1 86 ? 1.060 1.671 -4.956 1.00 91.06 86 GLU A O 1
ATOM 661 N N . CYS A 1 87 ? 3.282 1.636 -5.234 1.00 92.94 87 CYS A N 1
ATOM 662 C CA . CYS A 1 87 ? 3.540 0.870 -4.013 1.00 92.94 87 CYS A CA 1
ATOM 663 C C . CYS A 1 87 ? 3.057 1.616 -2.761 1.00 92.94 87 CYS A C 1
ATOM 665 O O . CYS A 1 87 ? 2.347 1.033 -1.946 1.00 92.94 87 CYS A O 1
ATOM 667 N N . VAL A 1 88 ? 3.386 2.908 -2.625 1.00 92.62 88 VAL A N 1
ATOM 668 C CA . VAL A 1 88 ? 2.924 3.765 -1.513 1.00 92.62 88 VAL A CA 1
ATOM 669 C C . VAL A 1 88 ? 1.396 3.800 -1.441 1.00 92.62 88 VAL A C 1
ATOM 671 O O . VAL A 1 88 ? 0.811 3.770 -0.359 1.00 92.62 88 VAL A O 1
ATOM 674 N N . TYR A 1 89 ? 0.745 3.843 -2.598 1.00 91.06 89 TYR A N 1
ATOM 675 C CA . TYR A 1 89 ? -0.703 3.900 -2.713 1.00 91.06 89 TYR A CA 1
ATOM 676 C C . TYR A 1 89 ? -1.386 2.589 -2.291 1.00 91.06 89 TYR A C 1
ATOM 678 O O . TYR A 1 89 ? -2.322 2.607 -1.492 1.00 91.06 89 TYR A O 1
ATOM 686 N N . ILE A 1 90 ? -0.884 1.441 -2.761 1.00 93.75 90 ILE A N 1
ATOM 687 C CA . ILE A 1 90 ? -1.365 0.112 -2.340 1.00 93.75 90 ILE A CA 1
ATOM 688 C C . ILE A 1 90 ? -1.190 -0.062 -0.831 1.00 93.75 90 ILE A C 1
ATOM 690 O O . ILE A 1 90 ? -2.102 -0.497 -0.135 1.00 93.75 90 ILE A O 1
ATOM 694 N N . LEU A 1 91 ? -0.024 0.321 -0.321 1.00 94.94 91 LEU A N 1
ATOM 695 C CA . LEU A 1 91 ? 0.314 0.254 1.092 1.00 94.94 91 LEU A CA 1
ATOM 696 C C . LEU A 1 91 ? -0.666 1.064 1.961 1.00 94.94 91 LEU A C 1
ATOM 698 O O . LEU A 1 91 ? -1.150 0.553 2.972 1.00 94.94 91 LEU A O 1
ATOM 702 N N . GLY A 1 92 ? -1.021 2.285 1.551 1.00 93.31 92 GLY A N 1
ATOM 703 C CA . GLY A 1 92 ? -2.033 3.085 2.248 1.00 93.31 92 GLY A CA 1
ATOM 704 C C . GLY A 1 92 ? -3.422 2.438 2.241 1.00 93.31 92 GLY A C 1
ATOM 705 O O . GLY A 1 92 ? -4.104 2.458 3.264 1.00 93.31 92 GLY A O 1
ATOM 706 N N . LEU A 1 93 ? -3.820 1.815 1.126 1.00 93.12 93 LEU A N 1
ATOM 707 C CA . LEU A 1 93 ? -5.091 1.090 1.035 1.00 93.12 93 LEU A CA 1
ATOM 708 C C . LEU A 1 93 ? -5.162 -0.136 1.946 1.00 93.12 93 LEU A C 1
ATOM 710 O O . LEU A 1 93 ? -6.173 -0.335 2.626 1.00 93.12 93 LEU A O 1
ATOM 714 N N . ILE A 1 94 ? -4.101 -0.951 1.977 1.00 94.31 94 ILE A N 1
ATOM 715 C CA . ILE A 1 94 ? -4.005 -2.071 2.925 1.00 94.31 94 ILE A CA 1
ATOM 716 C C . ILE A 1 94 ? -4.183 -1.519 4.349 1.00 94.31 94 ILE A C 1
ATOM 718 O O . ILE A 1 94 ? -4.934 -2.072 5.149 1.00 94.31 94 ILE A O 1
ATOM 722 N N . GLY A 1 95 ? -3.590 -0.356 4.630 1.00 91.69 95 GLY A N 1
ATOM 723 C CA . GLY A 1 95 ? -3.817 0.396 5.859 1.00 91.69 95 GLY A CA 1
ATOM 724 C C . GLY A 1 95 ? -3.178 -0.281 7.075 1.00 91.69 95 GLY A C 1
ATOM 725 O O . GLY A 1 95 ? -2.055 -0.772 6.960 1.00 91.69 95 GLY A O 1
ATOM 726 N N . PRO A 1 96 ? -3.826 -0.290 8.256 1.00 91.56 96 PRO A N 1
ATOM 727 C CA . PRO A 1 96 ? -3.180 -0.697 9.508 1.00 91.56 96 PRO A CA 1
ATOM 728 C C . PRO A 1 96 ? -2.696 -2.147 9.509 1.00 91.56 96 PRO A C 1
ATOM 730 O O . PRO A 1 96 ? -1.690 -2.468 10.136 1.00 91.56 96 PRO A O 1
ATOM 733 N N . GLU A 1 97 ? -3.365 -3.017 8.757 1.00 90.06 97 GLU A N 1
ATOM 734 C CA . GLU A 1 97 ? -2.995 -4.428 8.629 1.00 90.06 97 GLU A CA 1
ATOM 735 C C . GLU A 1 97 ? -1.656 -4.632 7.917 1.00 90.06 97 GLU A C 1
ATOM 737 O O . GLU A 1 97 ? -1.030 -5.680 8.076 1.00 90.06 97 GLU A O 1
ATOM 742 N N . ALA A 1 98 ? -1.190 -3.629 7.165 1.00 88.38 98 ALA A N 1
ATOM 743 C CA . ALA A 1 98 ? 0.090 -3.688 6.478 1.00 88.38 98 ALA A CA 1
ATOM 744 C C . ALA A 1 98 ? 1.250 -3.847 7.469 1.00 88.38 98 ALA A C 1
ATOM 746 O O . ALA A 1 98 ? 2.226 -4.517 7.150 1.00 88.38 98 ALA A O 1
ATOM 747 N N . GLY A 1 99 ? 1.157 -3.235 8.658 1.00 90.00 99 GLY A N 1
ATOM 748 C CA . GLY A 1 99 ? 2.173 -3.349 9.709 1.00 90.00 99 GLY A CA 1
ATOM 749 C C . GLY A 1 99 ? 3.563 -2.817 9.334 1.00 90.00 99 GLY A C 1
ATOM 750 O O . GLY A 1 99 ? 4.523 -3.166 10.005 1.00 90.00 99 GLY A O 1
ATOM 751 N N . VAL A 1 100 ? 3.676 -2.000 8.277 1.00 91.75 100 VAL A N 1
ATOM 752 C CA . VAL A 1 100 ? 4.957 -1.498 7.731 1.00 91.75 100 VAL A CA 1
ATOM 753 C C . VAL A 1 100 ? 5.086 0.034 7.770 1.00 91.75 100 VAL A C 1
ATOM 755 O O . VAL A 1 100 ? 5.790 0.642 6.961 1.00 91.75 100 VAL A O 1
ATOM 758 N N . ALA A 1 101 ? 4.350 0.698 8.666 1.00 88.56 101 ALA A N 1
ATOM 759 C CA . ALA A 1 101 ? 4.283 2.162 8.719 1.00 88.56 101 ALA A CA 1
ATOM 760 C C . ALA A 1 101 ? 5.641 2.815 9.043 1.00 88.56 101 ALA A C 1
ATOM 762 O O . ALA A 1 101 ? 5.957 3.891 8.526 1.00 88.56 101 ALA A O 1
ATOM 763 N N . GLU A 1 102 ? 6.459 2.165 9.872 1.00 89.56 102 GLU A N 1
ATOM 764 C CA . GLU A 1 102 ? 7.774 2.678 10.264 1.00 89.56 102 GLU A CA 1
ATOM 765 C C . GLU A 1 102 ? 8.857 2.368 9.226 1.00 89.56 102 GLU A C 1
ATOM 767 O O . GLU A 1 102 ? 9.732 3.197 8.975 1.00 89.56 102 GLU A O 1
ATOM 772 N N . GLU A 1 103 ? 8.773 1.229 8.544 1.00 89.62 103 GLU A N 1
ATOM 773 C CA . GLU A 1 103 ? 9.589 0.917 7.372 1.00 89.62 103 GLU A CA 1
ATOM 774 C C . GLU A 1 103 ? 9.314 1.914 6.251 1.00 89.62 103 GLU A C 1
ATOM 776 O O . GLU A 1 103 ? 10.248 2.431 5.635 1.00 89.62 103 GLU A O 1
ATOM 781 N N . LEU A 1 104 ? 8.037 2.242 6.031 1.00 88.38 104 LEU A N 1
ATOM 782 C CA . LEU A 1 104 ? 7.630 3.253 5.068 1.00 88.38 104 LEU A CA 1
ATOM 783 C C . LEU A 1 104 ? 8.212 4.627 5.436 1.00 88.38 104 LEU A C 1
ATOM 785 O O . LEU A 1 104 ? 8.718 5.322 4.562 1.00 88.38 104 LEU A O 1
ATOM 789 N N . ARG A 1 105 ? 8.233 5.002 6.723 1.00 87.31 105 ARG A N 1
ATOM 790 C CA . ARG A 1 105 ? 8.855 6.256 7.195 1.00 87.31 105 ARG A CA 1
ATOM 791 C C . ARG A 1 105 ? 10.347 6.346 6.863 1.00 87.31 105 ARG A C 1
ATOM 793 O O . ARG A 1 105 ? 10.840 7.436 6.583 1.00 87.31 105 ARG A O 1
ATOM 800 N N . LYS A 1 106 ? 11.062 5.220 6.916 1.00 88.12 106 LYS A N 1
ATOM 801 C CA . LYS A 1 106 ? 12.507 5.133 6.640 1.00 88.12 106 LYS A CA 1
ATOM 802 C C . LYS A 1 106 ? 12.833 5.061 5.143 1.00 88.12 106 LYS A C 1
ATOM 804 O O . LYS A 1 106 ? 14.008 5.102 4.783 1.00 88.12 106 LYS A O 1
ATOM 809 N N . ALA A 1 107 ? 11.831 4.942 4.270 1.00 85.88 107 ALA A N 1
ATOM 810 C CA . ALA A 1 107 ? 12.047 4.809 2.836 1.00 85.88 107 ALA A CA 1
ATOM 811 C C . ALA A 1 107 ? 12.711 6.063 2.243 1.00 85.88 107 ALA A C 1
ATOM 813 O O . ALA A 1 107 ? 12.219 7.186 2.375 1.00 85.88 107 ALA A O 1
ATOM 814 N N . ASN A 1 108 ? 13.825 5.864 1.536 1.00 82.88 108 ASN A N 1
ATOM 815 C CA . ASN A 1 108 ? 14.563 6.947 0.893 1.00 82.88 108 ASN A CA 1
ATOM 816 C C . ASN A 1 108 ? 14.006 7.244 -0.507 1.00 82.88 108 ASN A C 1
ATOM 818 O O . ASN A 1 108 ? 14.578 6.857 -1.527 1.00 82.88 108 ASN A O 1
ATOM 822 N N . ILE A 1 109 ? 12.868 7.933 -0.556 1.00 86.00 109 ILE A N 1
ATOM 823 C CA . ILE A 1 109 ? 12.245 8.358 -1.812 1.00 86.00 109 ILE A CA 1
ATOM 824 C C . ILE A 1 109 ? 12.761 9.746 -2.196 1.00 86.00 109 ILE A C 1
ATOM 826 O O . ILE A 1 109 ? 12.446 10.746 -1.548 1.00 86.00 109 ILE A O 1
ATOM 830 N N . ARG A 1 110 ? 13.522 9.814 -3.295 1.00 84.69 110 ARG A N 1
ATOM 831 C CA . ARG A 1 110 ? 14.052 11.079 -3.832 1.00 84.69 110 ARG A CA 1
ATOM 832 C C . ARG A 1 110 ? 13.000 11.895 -4.578 1.00 84.69 110 ARG A C 1
ATOM 834 O O . ARG A 1 110 ? 12.987 13.117 -4.476 1.00 84.69 110 ARG A O 1
ATOM 841 N N . HIS A 1 111 ? 12.122 11.231 -5.329 1.00 89.00 111 HIS A N 1
ATOM 842 C CA . HIS A 1 111 ? 11.156 11.924 -6.174 1.00 89.00 111 HIS A CA 1
ATOM 843 C C . HIS A 1 111 ? 10.058 12.602 -5.328 1.00 89.00 111 HIS A C 1
ATOM 845 O O . HIS A 1 111 ? 9.511 11.972 -4.416 1.00 89.00 111 HIS A O 1
ATOM 851 N N . PRO A 1 112 ? 9.676 13.860 -5.624 1.00 85.62 112 PRO A N 1
ATOM 852 C CA . PRO A 1 112 ? 8.745 14.622 -4.790 1.00 85.62 112 PRO A CA 1
ATOM 853 C C . PRO A 1 112 ? 7.344 14.006 -4.731 1.00 85.62 112 PRO A C 1
ATOM 855 O O . PRO A 1 112 ? 6.701 14.061 -3.683 1.00 85.62 112 PRO A O 1
ATOM 858 N N . LEU A 1 113 ? 6.869 13.391 -5.823 1.00 85.31 113 LEU A N 1
ATOM 859 C CA . LEU A 1 113 ? 5.521 12.814 -5.864 1.00 85.31 113 LEU A CA 1
ATOM 860 C C . LEU A 1 113 ? 5.341 11.648 -4.877 1.00 85.31 113 LEU A C 1
ATOM 862 O O . LEU A 1 113 ? 4.570 11.828 -3.939 1.00 85.31 113 LEU A O 1
ATOM 866 N N . PRO A 1 114 ? 6.035 10.496 -4.973 1.00 87.94 114 PRO A N 1
ATOM 867 C CA . PRO A 1 114 ? 5.816 9.418 -4.007 1.00 87.94 114 PRO A CA 1
ATOM 868 C C . PRO A 1 114 ? 6.132 9.849 -2.568 1.00 87.94 114 PRO A C 1
ATOM 870 O O . PRO A 1 114 ? 5.410 9.472 -1.650 1.00 87.94 114 PRO A O 1
ATOM 873 N N . LYS A 1 115 ? 7.124 10.734 -2.371 1.00 88.50 115 LYS A N 1
ATOM 874 C CA . LYS A 1 115 ? 7.465 11.297 -1.055 1.00 88.50 115 LYS A CA 1
ATOM 875 C C . LYS A 1 115 ? 6.295 12.057 -0.427 1.00 88.50 115 LYS A C 1
ATOM 877 O O . LYS A 1 115 ? 6.058 11.955 0.772 1.00 88.50 115 LYS A O 1
ATOM 882 N N . ARG A 1 116 ? 5.529 12.789 -1.234 1.00 84.38 116 ARG A N 1
ATOM 883 C CA . ARG A 1 116 ? 4.331 13.507 -0.793 1.00 84.38 116 ARG A CA 1
ATOM 884 C C . ARG A 1 116 ? 3.214 12.563 -0.335 1.00 84.38 116 ARG A C 1
ATOM 886 O O . ARG A 1 116 ? 2.549 12.847 0.657 1.00 84.38 116 ARG A O 1
ATOM 893 N N . TYR A 1 117 ? 3.001 11.460 -1.051 1.00 87.56 117 TYR A N 1
ATOM 894 C CA . TYR A 1 117 ? 1.971 10.471 -0.711 1.00 87.56 117 TYR A CA 1
ATOM 895 C C . TYR A 1 117 ? 2.377 9.560 0.450 1.00 87.56 117 TYR A C 1
ATOM 897 O O . TYR A 1 117 ? 1.507 9.001 1.113 1.00 87.56 117 TYR A O 1
ATOM 905 N N . LEU A 1 118 ? 3.676 9.456 0.733 1.00 89.62 118 LEU A N 1
ATOM 906 C CA . LEU A 1 118 ? 4.223 8.638 1.809 1.00 89.62 118 LEU A CA 1
ATOM 907 C C . LEU A 1 118 ? 3.637 9.003 3.179 1.00 89.62 118 LEU A C 1
ATOM 909 O O . LEU A 1 118 ? 3.236 8.120 3.933 1.00 89.62 118 LEU A O 1
ATOM 913 N N . GLY A 1 119 ? 3.524 10.303 3.473 1.00 88.38 119 GLY A N 1
ATOM 914 C CA . GLY A 1 119 ? 2.915 10.787 4.716 1.00 88.38 119 GLY A CA 1
ATOM 915 C C . GLY A 1 119 ? 1.440 10.403 4.841 1.00 88.38 119 GLY A C 1
ATOM 916 O O . GLY A 1 119 ? 1.027 9.925 5.892 1.00 88.38 119 GLY A O 1
ATOM 917 N N . ILE A 1 120 ? 0.679 10.529 3.748 1.00 89.69 120 ILE A N 1
ATOM 918 C CA . ILE A 1 120 ? -0.752 10.189 3.699 1.00 89.69 120 ILE A CA 1
ATOM 919 C C . ILE A 1 120 ? -0.965 8.681 3.888 1.00 89.69 120 ILE A C 1
ATOM 921 O O . ILE A 1 120 ? -1.819 8.252 4.664 1.00 89.69 120 ILE A O 1
ATOM 925 N N . ALA A 1 121 ? -0.184 7.862 3.180 1.00 91.81 121 ALA A N 1
ATOM 926 C CA . ALA A 1 121 ? -0.256 6.411 3.302 1.00 91.81 121 ALA A CA 1
ATOM 927 C C . ALA A 1 121 ? 0.090 5.966 4.729 1.00 91.81 121 ALA A C 1
ATOM 929 O O . ALA A 1 121 ? -0.631 5.163 5.316 1.00 91.81 121 ALA A O 1
ATOM 930 N N . ARG A 1 122 ? 1.137 6.551 5.325 1.00 93.31 122 ARG A N 1
ATOM 931 C CA . ARG A 1 122 ? 1.515 6.284 6.715 1.00 93.31 122 ARG A CA 1
ATOM 932 C C . ARG A 1 122 ? 0.399 6.655 7.691 1.00 93.31 122 ARG A C 1
ATOM 934 O O . ARG A 1 122 ? 0.107 5.866 8.579 1.00 93.31 122 ARG A O 1
ATOM 941 N N . THR A 1 123 ? -0.259 7.802 7.529 1.00 91.06 123 THR A N 1
ATOM 942 C CA . THR A 1 123 ? -1.365 8.191 8.422 1.00 91.06 123 THR A CA 1
ATOM 943 C C . THR A 1 123 ? -2.569 7.266 8.299 1.00 91.06 123 THR A C 1
ATOM 945 O O . THR A 1 123 ? -3.170 6.920 9.311 1.00 91.06 123 THR A O 1
ATOM 948 N N . ALA A 1 124 ? -2.859 6.764 7.094 1.00 92.00 124 ALA A N 1
ATOM 949 C CA . ALA A 1 124 ? -3.876 5.731 6.914 1.00 92.00 124 ALA A CA 1
ATOM 950 C C . ALA A 1 124 ? -3.507 4.408 7.605 1.00 92.00 124 ALA A C 1
ATOM 952 O O . ALA A 1 124 ? -4.366 3.776 8.219 1.00 92.00 124 ALA A O 1
ATOM 953 N N . MET A 1 125 ? -2.232 4.005 7.574 1.00 92.75 125 MET A N 1
ATOM 954 C CA . MET A 1 125 ? -1.757 2.833 8.321 1.00 92.75 125 MET A CA 1
ATOM 955 C C . MET A 1 125 ? -1.822 3.027 9.836 1.00 92.75 125 MET A C 1
ATOM 957 O O . MET A 1 125 ? -2.158 2.100 10.561 1.00 92.75 125 MET A O 1
ATOM 961 N N . LEU A 1 126 ? -1.542 4.233 10.326 1.00 91.56 126 LEU A N 1
ATOM 962 C CA . LEU A 1 126 ? -1.671 4.566 11.746 1.00 91.56 126 LEU A CA 1
ATOM 963 C C . LEU A 1 126 ? -3.133 4.763 12.180 1.00 91.56 126 LEU A C 1
ATOM 965 O O . LEU A 1 126 ? -3.391 4.974 13.358 1.00 91.56 126 LEU A O 1
ATOM 969 N N . SER A 1 127 ? -4.092 4.644 11.252 1.00 89.81 127 SER A N 1
ATOM 970 C CA . SER A 1 127 ? -5.522 4.884 11.491 1.00 89.81 127 SER A CA 1
ATOM 971 C C . SER A 1 127 ? -5.823 6.291 12.031 1.00 89.81 127 SER A C 1
ATOM 973 O O . SER A 1 127 ? -6.794 6.482 12.757 1.00 89.81 127 SER A O 1
ATOM 975 N N . ASP A 1 128 ? -5.005 7.280 11.662 1.00 91.25 128 ASP A N 1
ATOM 976 C CA . ASP A 1 128 ? -5.160 8.674 12.082 1.00 91.25 128 ASP A CA 1
ATOM 977 C C . ASP A 1 128 ? -6.123 9.414 11.139 1.00 91.25 128 ASP A C 1
ATOM 979 O O . ASP A 1 128 ? -5.733 10.029 10.139 1.00 91.25 128 ASP A O 1
ATOM 983 N N . SER A 1 129 ? -7.420 9.307 11.438 1.00 88.00 129 SER A N 1
ATOM 984 C CA . SER A 1 129 ? -8.484 9.931 10.646 1.00 88.00 129 SER A CA 1
ATOM 985 C C . SER A 1 129 ? -8.470 11.458 10.725 1.00 88.00 129 SER A C 1
ATOM 987 O O . SER A 1 129 ? -8.852 12.117 9.758 1.00 88.00 129 SER A O 1
ATOM 989 N N . GLU A 1 130 ? -8.017 12.038 11.838 1.00 88.75 130 GLU A N 1
ATOM 990 C CA . GLU A 1 130 ? -7.943 13.494 12.003 1.00 88.75 130 GLU A CA 1
ATOM 991 C C . GLU A 1 130 ? -6.894 14.090 11.068 1.00 88.75 130 GLU A C 1
ATOM 993 O O . GLU A 1 130 ? -7.177 15.023 10.309 1.00 88.75 130 GLU A O 1
ATOM 998 N N . GLN A 1 131 ? -5.712 13.477 11.012 1.00 88.75 131 GLN A N 1
ATOM 999 C CA . GLN A 1 131 ? -4.672 13.910 10.091 1.00 88.75 131 GLN A CA 1
ATOM 1000 C C . GLN A 1 131 ? -5.092 13.718 8.624 1.00 88.75 131 GLN A C 1
ATOM 1002 O O . GLN A 1 131 ? -4.824 14.581 7.782 1.00 88.75 131 GLN A O 1
ATOM 1007 N N . LEU A 1 132 ? -5.820 12.642 8.298 1.00 87.94 132 LEU A N 1
ATOM 1008 C CA . LEU A 1 132 ? -6.408 12.457 6.964 1.00 87.94 132 LEU A CA 1
ATOM 1009 C C . LEU A 1 132 ? -7.444 13.542 6.621 1.00 87.94 132 LEU A C 1
ATOM 1011 O O . LEU A 1 132 ? -7.450 14.038 5.491 1.00 87.94 132 LEU A O 1
ATOM 1015 N N . ARG A 1 133 ? -8.274 13.980 7.577 1.00 87.88 133 ARG A N 1
ATOM 1016 C CA . ARG A 1 133 ? -9.211 15.107 7.389 1.00 87.88 133 ARG A CA 1
ATOM 1017 C C . ARG A 1 133 ? -8.475 16.415 7.127 1.00 87.88 133 ARG A C 1
ATOM 1019 O O . ARG A 1 133 ? -8.885 17.174 6.245 1.00 87.88 133 ARG A O 1
ATOM 1026 N N . LEU A 1 134 ? -7.376 16.671 7.837 1.00 87.00 134 LEU A N 1
ATOM 1027 C CA . LEU A 1 134 ? -6.524 17.835 7.585 1.00 87.00 134 LEU A CA 1
ATOM 1028 C C . LEU A 1 134 ? -5.922 17.788 6.176 1.00 87.00 134 LEU A C 1
ATOM 1030 O O . LEU A 1 134 ? -5.977 18.785 5.450 1.00 87.00 134 LEU A O 1
ATOM 1034 N N . TYR A 1 135 ? -5.436 16.624 5.735 1.00 85.25 135 TYR A N 1
ATOM 1035 C CA . TYR A 1 135 ? -4.969 16.450 4.359 1.00 85.25 135 TYR A CA 1
ATOM 1036 C C . TYR A 1 135 ? -6.078 16.673 3.324 1.00 85.25 135 TYR A C 1
ATOM 1038 O O . TYR A 1 135 ? -5.825 17.309 2.301 1.00 85.25 135 TYR A O 1
ATOM 1046 N N . ALA A 1 136 ? -7.304 16.218 3.594 1.00 84.19 136 ALA A N 1
ATOM 1047 C CA . ALA A 1 136 ? -8.443 16.390 2.692 1.00 84.19 136 ALA A CA 1
ATOM 1048 C C . ALA A 1 136 ? -8.890 17.860 2.562 1.00 84.19 136 ALA A C 1
ATOM 1050 O O . ALA A 1 136 ? -9.352 18.275 1.494 1.00 84.19 136 ALA A O 1
ATOM 1051 N N . LYS A 1 137 ? -8.747 18.649 3.638 1.00 83.56 137 LYS A N 1
ATOM 1052 C CA . LYS A 1 137 ? -9.066 20.088 3.682 1.00 83.56 137 LYS A CA 1
ATOM 1053 C C . LYS A 1 137 ? -7.945 20.974 3.125 1.00 83.56 137 LYS A C 1
ATOM 1055 O O . LYS A 1 137 ? -8.203 22.101 2.705 1.00 83.56 137 LYS A O 1
ATOM 1060 N N . GLY A 1 138 ? -6.703 20.494 3.117 1.00 74.94 138 GLY A N 1
ATOM 1061 C CA . GLY A 1 138 ? -5.540 21.287 2.729 1.00 74.94 138 GLY A CA 1
ATOM 1062 C C . GLY A 1 138 ? -5.537 21.706 1.253 1.00 74.94 138 GLY A C 1
ATOM 1063 O O . GLY A 1 138 ? -5.557 20.866 0.356 1.00 74.94 138 GLY A O 1
ATOM 1064 N N . LYS A 1 139 ? -5.362 23.011 0.987 1.00 63.16 139 LYS A N 1
ATOM 1065 C CA . LYS A 1 139 ? -5.182 23.573 -0.374 1.00 63.16 139 LYS A CA 1
ATOM 1066 C C . LYS A 1 139 ? -3.912 23.088 -1.085 1.00 63.16 139 LYS A C 1
ATOM 1068 O O . LYS A 1 139 ? -3.746 23.305 -2.278 1.00 63.16 139 LYS A O 1
ATOM 1073 N N . ARG A 1 140 ? -2.994 22.440 -0.357 1.00 63.47 140 ARG A N 1
ATOM 1074 C CA . ARG A 1 140 ? -1.714 21.980 -0.903 1.00 63.47 140 ARG A CA 1
ATOM 1075 C C . ARG A 1 140 ? -1.890 20.879 -1.949 1.00 63.47 140 ARG A C 1
ATOM 1077 O O . ARG A 1 140 ? -0.996 20.744 -2.781 1.00 63.47 140 ARG A O 1
ATOM 1084 N N . PHE A 1 141 ? -2.951 20.067 -1.901 1.00 62.19 141 PHE A N 1
ATOM 1085 C CA . PHE A 1 141 ? -3.097 18.850 -2.715 1.00 62.19 141 PHE A CA 1
ATOM 1086 C C . PHE A 1 141 ? -3.866 19.090 -4.022 1.00 62.19 141 PHE A C 1
ATOM 1088 O O . PHE A 1 141 ? -5.015 19.525 -3.962 1.00 62.19 141 PHE A O 1
ATOM 1095 N N . PRO A 1 142 ? -3.280 18.785 -5.200 1.00 60.59 142 PRO A N 1
ATOM 1096 C CA . PRO A 1 142 ? -4.013 18.840 -6.461 1.00 60.59 142 PRO A CA 1
ATOM 1097 C C . PRO A 1 142 ? -5.178 17.836 -6.443 1.00 60.59 142 PRO A C 1
ATOM 1099 O O . PRO A 1 142 ? -5.140 16.838 -5.719 1.00 60.59 142 PRO A O 1
ATOM 1102 N N . GLY A 1 143 ? -6.224 18.092 -7.236 1.00 62.16 143 GLY A N 1
ATOM 1103 C CA . GLY A 1 143 ? -7.518 17.395 -7.136 1.00 62.16 143 GLY A CA 1
ATOM 1104 C C . GLY A 1 143 ? -7.458 15.859 -7.187 1.00 62.16 143 GLY A C 1
ATOM 1105 O O . GLY A 1 143 ? -8.248 15.191 -6.524 1.00 62.16 143 GLY A O 1
ATOM 1106 N N . SER A 1 144 ? -6.486 15.280 -7.892 1.00 63.69 144 SER A N 1
ATOM 1107 C CA . SER A 1 144 ? -6.243 13.830 -7.938 1.00 63.69 144 SER A CA 1
ATOM 1108 C C . SER A 1 144 ? -5.740 13.250 -6.610 1.00 63.69 144 SER A C 1
ATOM 1110 O O . SER A 1 144 ? -6.188 12.183 -6.198 1.00 63.69 144 SER A O 1
ATOM 1112 N N . SER A 1 145 ? -4.875 13.967 -5.889 1.00 70.69 145 SER A N 1
ATOM 1113 C CA . SER A 1 145 ? -4.441 13.584 -4.540 1.00 70.69 145 SER A CA 1
ATOM 1114 C C . SER A 1 145 ? -5.587 13.661 -3.528 1.00 70.69 145 SER A C 1
A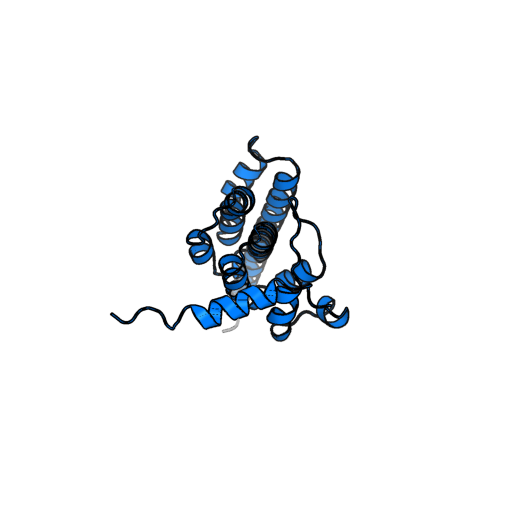TOM 1116 O O . SER A 1 145 ? -5.630 12.872 -2.589 1.00 70.69 145 SER A O 1
ATOM 1118 N N . LYS A 1 146 ? -6.532 14.5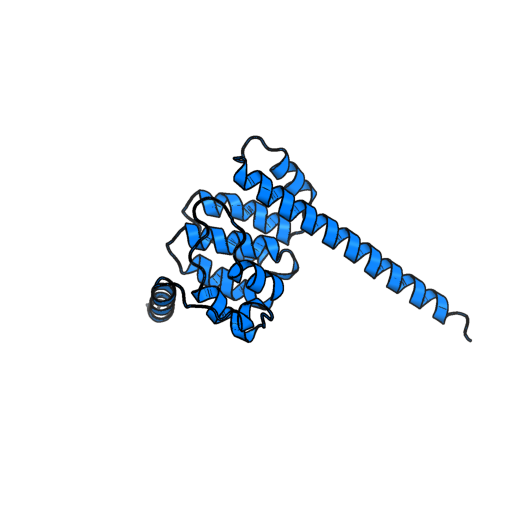88 -3.726 1.00 80.81 146 LYS A N 1
ATOM 1119 C CA . LYS A 1 146 ? -7.694 14.761 -2.845 1.00 80.81 146 LYS A CA 1
ATOM 1120 C C . LYS A 1 146 ? -8.626 13.547 -2.879 1.00 80.81 146 LYS A C 1
ATOM 1122 O O . LYS A 1 146 ? -9.046 13.097 -1.818 1.00 80.81 146 LYS A O 1
ATOM 1127 N N . LYS A 1 147 ? -8.876 12.976 -4.068 1.00 83.75 147 LYS A N 1
ATOM 1128 C CA . LYS A 1 147 ? -9.676 11.745 -4.221 1.00 83.75 147 LYS A CA 1
ATOM 1129 C C . LYS A 1 147 ? -9.084 10.576 -3.434 1.00 83.75 147 LYS A C 1
ATOM 1131 O O . LYS A 1 147 ? -9.813 9.903 -2.719 1.00 83.75 147 LYS A O 1
ATOM 1136 N N . TYR A 1 148 ? -7.765 10.386 -3.500 1.00 84.75 148 TYR A N 1
ATOM 1137 C CA . TYR A 1 148 ? -7.096 9.350 -2.709 1.00 84.75 148 TYR A CA 1
ATOM 1138 C C . TYR A 1 148 ? -7.249 9.562 -1.203 1.00 84.75 148 TYR A C 1
ATOM 1140 O O . TYR A 1 148 ? -7.552 8.631 -0.467 1.00 84.75 148 TYR A O 1
ATOM 1148 N N . VAL A 1 149 ? -7.031 10.788 -0.727 1.00 87.44 149 VAL A N 1
ATOM 1149 C CA . VAL A 1 149 ? -7.135 11.080 0.708 1.00 87.44 149 VAL A CA 1
ATOM 1150 C C . VAL A 1 149 ? -8.564 10.826 1.200 1.00 87.44 149 VAL A C 1
ATOM 1152 O O . VAL A 1 149 ? -8.746 10.278 2.282 1.00 87.44 149 VAL A O 1
ATOM 1155 N N . GLN A 1 150 ? -9.574 11.171 0.395 1.00 89.06 150 GLN A N 1
ATOM 1156 C CA . GLN A 1 150 ? -10.980 10.879 0.686 1.00 89.06 150 GLN A CA 1
ATOM 1157 C C . GLN A 1 150 ? -11.274 9.372 0.701 1.00 89.06 150 GLN A C 1
ATOM 1159 O O . GLN A 1 150 ? -11.957 8.907 1.608 1.00 89.06 150 GLN A O 1
ATOM 1164 N N . GLU A 1 151 ? -10.732 8.614 -0.256 1.00 90.25 151 GLU A N 1
ATOM 1165 C CA . GLU A 1 151 ? -10.826 7.147 -0.304 1.00 90.25 151 GLU A CA 1
ATOM 1166 C C . GLU A 1 151 ? -10.243 6.521 0.972 1.00 90.25 151 GLU A C 1
ATOM 1168 O O . GLU A 1 151 ? -10.904 5.726 1.638 1.00 90.25 151 GLU A O 1
ATOM 1173 N N . LEU A 1 152 ? -9.040 6.939 1.376 1.00 90.00 152 LEU A N 1
ATOM 1174 C CA . LEU A 1 152 ? -8.412 6.468 2.611 1.00 90.00 152 LEU A CA 1
ATOM 1175 C C . LEU A 1 152 ? -9.201 6.851 3.856 1.00 90.00 152 LEU A C 1
ATOM 1177 O O . LEU A 1 152 ? -9.370 6.014 4.739 1.00 90.00 152 LEU A O 1
ATOM 1181 N N . LEU A 1 153 ? -9.689 8.090 3.929 1.00 91.31 153 LEU A N 1
ATOM 1182 C CA . LEU A 1 153 ? -10.494 8.551 5.054 1.00 91.31 153 LEU A CA 1
ATOM 1183 C C . LEU A 1 153 ? -11.749 7.683 5.205 1.00 91.31 153 LEU A C 1
ATOM 1185 O O . LEU A 1 153 ? -11.982 7.137 6.283 1.00 91.31 153 LEU A O 1
ATOM 1189 N N . ALA A 1 154 ? -12.491 7.474 4.115 1.00 91.69 154 ALA A N 1
ATOM 1190 C CA . ALA A 1 154 ? -13.677 6.626 4.112 1.00 91.69 154 ALA A CA 1
ATOM 1191 C C . ALA A 1 154 ? -13.358 5.196 4.583 1.00 91.69 154 ALA A C 1
ATOM 1193 O O . ALA A 1 154 ? -14.056 4.665 5.446 1.00 91.69 154 ALA A O 1
ATOM 1194 N N . LEU A 1 155 ? -12.265 4.598 4.093 1.00 90.50 155 LEU A N 1
ATOM 1195 C CA . LEU A 1 155 ? -11.826 3.265 4.521 1.00 90.50 155 LEU A CA 1
ATOM 1196 C C . LEU A 1 155 ? -11.437 3.222 6.005 1.00 90.50 155 LEU A C 1
ATOM 1198 O O . LEU A 1 155 ? -11.784 2.271 6.706 1.00 90.50 155 LEU A O 1
ATOM 1202 N N . THR A 1 156 ? -10.729 4.235 6.510 1.00 89.88 156 THR A N 1
ATOM 1203 C CA . THR A 1 156 ? -10.362 4.300 7.935 1.00 89.88 156 THR A CA 1
ATOM 1204 C C . THR A 1 156 ? -11.586 4.437 8.836 1.00 8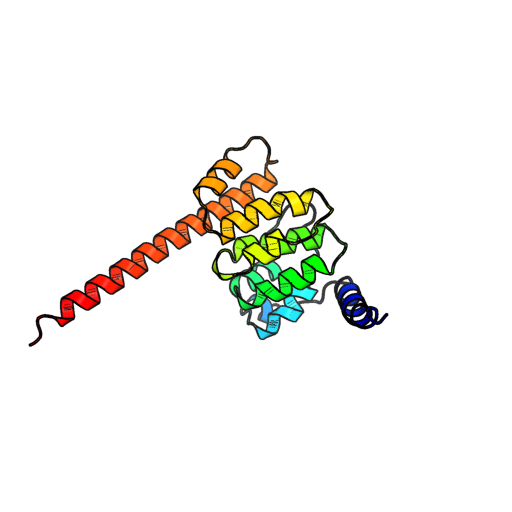9.88 156 THR A C 1
ATOM 1206 O O . THR A 1 156 ? -11.674 3.744 9.849 1.00 89.88 156 THR A O 1
ATOM 1209 N N . GLU A 1 157 ? -12.571 5.248 8.448 1.00 90.19 157 GLU A N 1
ATOM 1210 C CA . GLU A 1 157 ? -13.818 5.414 9.196 1.00 90.19 157 GLU A CA 1
ATOM 1211 C C . GLU A 1 157 ? -14.678 4.143 9.161 1.00 90.19 157 GLU A C 1
ATOM 1213 O O . GLU A 1 157 ? -15.219 3.744 10.192 1.00 90.19 157 GLU A O 1
ATOM 1218 N N . GLN A 1 158 ? -14.764 3.458 8.015 1.00 90.38 158 GLN A N 1
ATOM 1219 C CA . GLN A 1 158 ? -15.444 2.161 7.899 1.00 90.38 158 GLN A CA 1
ATOM 1220 C C . GLN A 1 158 ? -14.808 1.106 8.809 1.00 90.38 158 GLN A C 1
ATOM 1222 O O . GLN A 1 158 ? -15.508 0.433 9.562 1.00 90.38 158 GLN A O 1
ATOM 1227 N N . ARG A 1 159 ? -13.473 1.005 8.810 1.00 87.69 159 ARG A N 1
ATOM 1228 C CA . ARG A 1 159 ? -12.735 0.097 9.702 1.00 87.69 159 ARG A CA 1
ATOM 1229 C C . ARG A 1 159 ? -12.956 0.438 11.176 1.00 87.69 159 ARG A C 1
ATOM 1231 O O . ARG A 1 159 ? -13.078 -0.467 11.999 1.00 87.69 159 ARG A O 1
ATOM 1238 N N . ALA A 1 160 ? -13.024 1.724 11.521 1.00 86.50 160 ALA A N 1
ATOM 1239 C CA . ALA A 1 160 ? -13.319 2.163 12.882 1.00 86.50 160 ALA A CA 1
ATOM 1240 C C . ALA A 1 160 ? -14.745 1.782 13.316 1.00 86.50 160 ALA A C 1
ATOM 1242 O O . ALA A 1 160 ? -14.927 1.316 14.440 1.00 86.50 160 ALA A O 1
ATOM 1243 N N . LYS A 1 161 ? -15.741 1.925 12.430 1.00 88.38 161 LYS A N 1
ATOM 1244 C CA . LYS A 1 161 ? -17.12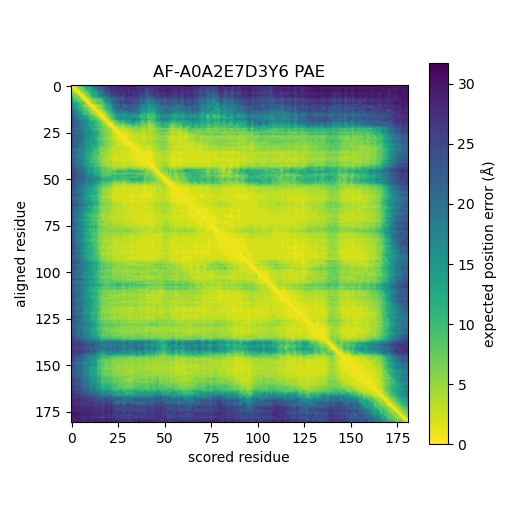5 1.480 12.675 1.00 88.38 161 LYS A CA 1
ATOM 1245 C C . LYS A 1 161 ? -17.202 -0.038 12.870 1.00 88.38 161 LYS A C 1
ATOM 1247 O O . LYS A 1 161 ? -17.668 -0.480 13.915 1.00 88.38 161 LYS A O 1
ATOM 1252 N N . ALA A 1 162 ? -16.616 -0.815 11.957 1.00 86.44 162 ALA A N 1
ATOM 1253 C CA . ALA A 1 162 ? -16.590 -2.277 12.041 1.00 86.44 162 ALA A CA 1
ATOM 1254 C C . ALA A 1 162 ? -15.921 -2.791 13.333 1.00 86.44 162 ALA A C 1
ATOM 1256 O O . ALA A 1 162 ? -16.388 -3.750 13.945 1.00 86.44 162 ALA A O 1
ATOM 1257 N N . LYS A 1 163 ? -14.849 -2.132 13.805 1.00 84.44 163 LYS A N 1
ATOM 1258 C CA . LYS A 1 163 ? -14.212 -2.470 15.093 1.00 84.44 163 LYS A CA 1
ATOM 1259 C C . LYS A 1 163 ? -15.120 -2.210 16.297 1.00 84.44 163 LYS A C 1
ATOM 1261 O O . LYS A 1 163 ? -15.091 -2.996 17.240 1.00 84.44 163 LYS A O 1
ATOM 1266 N N . LYS A 1 164 ? -15.909 -1.129 16.281 1.00 83.31 164 LYS A N 1
ATOM 1267 C CA . LYS A 1 164 ? -16.875 -0.828 17.352 1.00 83.31 164 LYS A CA 1
ATOM 1268 C C . LYS A 1 164 ? -17.986 -1.875 17.402 1.00 83.31 164 LYS A C 1
ATOM 1270 O O . LYS A 1 164 ? -18.304 -2.366 18.479 1.00 83.31 164 LYS A O 1
ATOM 1275 N N . GLU A 1 165 ? -18.511 -2.261 16.243 1.00 81.75 165 GLU A N 1
ATOM 1276 C CA . GLU A 1 165 ? -19.543 -3.298 16.122 1.00 81.75 165 GLU A CA 1
ATOM 1277 C C . GLU A 1 165 ? -19.028 -4.661 16.614 1.00 81.75 165 GLU A C 1
ATOM 1279 O O . GLU A 1 165 ? -19.651 -5.279 17.474 1.00 81.75 165 GLU A O 1
ATOM 1284 N N . ALA A 1 166 ? -17.829 -5.074 16.186 1.00 76.19 166 ALA A N 1
ATOM 1285 C CA . ALA A 1 166 ? -17.205 -6.322 16.636 1.00 76.19 166 ALA A CA 1
ATOM 1286 C C . ALA A 1 166 ? -16.849 -6.339 18.138 1.00 76.19 166 ALA A C 1
ATOM 1288 O O . ALA A 1 166 ? -16.786 -7.409 18.749 1.00 76.19 166 ALA A O 1
ATOM 1289 N N . GLY A 1 167 ? -16.587 -5.172 18.740 1.00 71.06 167 GLY A N 1
ATOM 1290 C CA . GLY A 1 167 ? -16.370 -5.026 20.182 1.00 71.06 167 GLY A CA 1
ATOM 1291 C C . GLY A 1 167 ? -17.660 -5.182 20.991 1.00 71.06 167 GLY A C 1
ATOM 1292 O O . GLY A 1 167 ? -17.663 -5.881 22.003 1.00 71.06 167 GLY A O 1
ATOM 1293 N N . ASN A 1 168 ? -18.764 -4.610 20.505 1.00 61.38 168 ASN A N 1
ATOM 1294 C CA . ASN A 1 168 ? -20.067 -4.669 21.170 1.00 61.38 168 ASN A CA 1
ATOM 1295 C C . ASN A 1 168 ? -20.649 -6.098 21.179 1.00 61.38 168 ASN A C 1
ATOM 1297 O O . ASN A 1 168 ? -21.159 -6.566 22.196 1.00 61.38 168 ASN A O 1
ATOM 1301 N N . SER A 1 169 ? -20.470 -6.858 20.090 1.00 58.94 169 SER A N 1
ATOM 1302 C CA . SER A 1 169 ? -20.901 -8.265 20.016 1.00 58.94 169 SER A CA 1
ATOM 1303 C C . SER A 1 169 ? -20.181 -9.183 21.013 1.00 58.94 169 SER A C 1
ATOM 1305 O O . SER A 1 169 ? -20.740 -10.194 21.428 1.00 58.94 169 SER A O 1
ATOM 1307 N N . LYS A 1 170 ? -18.953 -8.848 21.436 1.00 57.97 170 LYS A N 1
ATOM 1308 C CA . LYS A 1 170 ? -18.214 -9.637 22.437 1.00 57.97 170 LYS A CA 1
ATOM 1309 C C . LYS A 1 170 ? -18.690 -9.384 23.872 1.00 57.97 170 LYS A C 1
ATOM 1311 O O . LYS A 1 170 ? -18.597 -10.299 24.682 1.00 57.97 170 LYS A O 1
ATOM 1316 N N . GLN A 1 171 ? -19.230 -8.199 24.177 1.00 54.44 171 GLN A N 1
ATOM 1317 C CA . GLN A 1 171 ? -19.769 -7.872 25.507 1.00 54.44 171 GLN A CA 1
ATOM 1318 C C . GLN A 1 171 ? -21.147 -8.503 25.767 1.00 54.44 171 GLN A C 1
ATOM 1320 O O . GLN A 1 171 ? -21.418 -8.925 26.891 1.00 54.44 171 GLN A O 1
ATOM 1325 N N . GLN A 1 172 ? -21.990 -8.656 24.740 1.00 51.75 172 GLN A N 1
ATOM 1326 C CA . GLN A 1 172 ? -23.282 -9.342 24.889 1.00 51.75 172 GLN A CA 1
ATOM 1327 C C . GLN A 1 172 ? -23.140 -10.846 25.177 1.00 51.75 172 GLN A C 1
ATOM 1329 O O . GLN A 1 172 ? -23.912 -11.384 25.964 1.00 51.75 172 GLN A O 1
ATOM 1334 N N . VAL A 1 173 ? -22.126 -11.519 24.621 1.00 54.03 173 VAL A N 1
ATOM 1335 C CA . VAL A 1 173 ? -21.903 -12.963 24.843 1.00 54.03 173 VAL A CA 1
ATOM 1336 C C . VAL A 1 173 ? -21.356 -13.260 26.250 1.00 54.03 173 VAL A C 1
ATOM 1338 O O . VAL A 1 173 ? -21.575 -14.350 26.780 1.00 54.03 173 VAL A O 1
ATOM 1341 N N . SER A 1 174 ? -20.672 -12.301 26.888 1.00 52.75 174 SER A N 1
ATOM 1342 C CA . SER A 1 174 ? -20.194 -12.445 28.271 1.00 52.75 174 SER A CA 1
ATOM 1343 C C . SER A 1 174 ? -21.278 -12.240 29.333 1.00 52.75 174 SER A C 1
ATOM 1345 O O . SER A 1 174 ? -21.194 -12.887 30.372 1.00 52.75 174 SER A O 1
ATOM 1347 N N . SER A 1 175 ? -22.306 -11.413 29.093 1.00 52.16 175 SER A N 1
ATOM 1348 C CA . SER A 1 175 ? -23.418 -11.260 30.054 1.00 52.16 175 SER A CA 1
ATOM 1349 C C . SER A 1 175 ? -24.369 -12.457 30.067 1.00 52.16 175 SER A C 1
ATOM 1351 O O . SER A 1 175 ? -24.899 -12.783 31.116 1.00 52.16 175 SER A O 1
ATOM 1353 N N . SER A 1 176 ? -24.543 -13.178 28.957 1.00 53.53 176 SER A N 1
ATOM 1354 C CA . SER A 1 176 ? -25.444 -14.341 28.894 1.00 53.53 176 SER A CA 1
ATOM 1355 C C . SER A 1 176 ? -24.874 -15.629 29.510 1.00 53.53 176 SER A C 1
ATOM 1357 O O . SER A 1 176 ? -25.517 -16.672 29.448 1.00 53.53 176 SER A O 1
ATOM 1359 N N . LYS A 1 177 ? -23.653 -15.598 30.064 1.00 52.75 177 LYS A N 1
ATOM 1360 C CA . LYS A 1 177 ? -22.985 -16.774 30.654 1.00 52.75 177 LYS A CA 1
ATOM 1361 C C . LYS A 1 177 ? -22.910 -16.749 32.185 1.00 52.75 177 LYS A C 1
ATOM 1363 O O . LYS A 1 177 ? -22.347 -17.676 32.759 1.00 52.75 177 LYS A O 1
ATOM 1368 N N . VAL A 1 178 ? -23.449 -15.709 32.825 1.00 54.91 178 VAL A N 1
ATOM 1369 C CA . VAL A 1 178 ? -23.415 -15.537 34.289 1.00 54.91 178 VAL A CA 1
ATOM 1370 C C . VAL A 1 178 ? -24.701 -16.040 34.965 1.00 54.91 178 VAL A C 1
ATOM 1372 O O . VAL A 1 178 ? -24.639 -16.434 36.121 1.00 54.91 178 VAL A O 1
ATOM 1375 N N . ASP A 1 179 ? -25.815 -16.170 34.237 1.00 53.03 179 ASP A N 1
ATOM 1376 C CA . ASP A 1 179 ? -27.114 -16.582 34.810 1.00 53.03 179 ASP A CA 1
ATOM 1377 C C . ASP A 1 179 ? -27.409 -18.094 34.717 1.00 53.03 179 ASP A C 1
ATOM 1379 O O . ASP A 1 179 ? -28.534 -18.535 34.936 1.00 53.03 179 ASP A O 1
ATOM 1383 N N . ALA A 1 180 ? -26.406 -18.909 34.381 1.00 51.59 180 ALA A N 1
ATOM 1384 C CA . ALA A 1 180 ? -26.512 -20.368 34.368 1.00 51.59 180 ALA A CA 1
ATOM 1385 C C . ALA A 1 180 ? -25.584 -20.978 35.426 1.00 51.59 180 ALA A C 1
ATOM 1387 O O . ALA A 1 180 ? -24.613 -21.664 35.092 1.00 51.59 180 ALA A O 1
ATOM 1388 N N . LYS A 1 181 ? -25.848 -20.692 36.703 1.00 44.22 181 LYS A N 1
ATOM 1389 C CA . LYS A 1 181 ? -25.310 -21.479 37.813 1.00 44.22 181 LYS A CA 1
ATOM 1390 C C . LYS A 1 181 ? -26.238 -21.471 39.016 1.00 44.22 181 LYS A C 1
ATOM 1392 O O . LYS A 1 181 ? -26.750 -20.381 39.340 1.00 44.22 181 LYS A O 1
#

Solvent-accessible surface area (backbone atoms only — not comparable to full-atom values): 10183 Å² total; per-residue (Å²): 141,88,88,75,79,82,54,60,69,58,50,57,54,32,58,60,48,72,47,83,51,48,88,75,58,67,71,50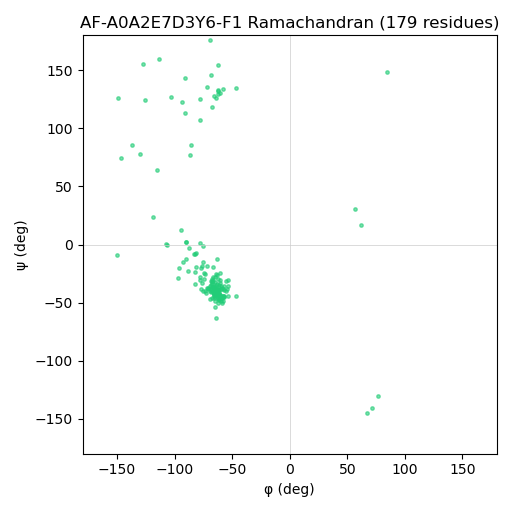,50,77,60,47,46,74,86,45,41,66,58,43,62,30,35,58,78,40,47,60,98,46,89,66,94,46,65,58,55,54,24,44,39,71,45,25,42,77,36,32,64,60,37,53,52,52,34,73,51,46,87,53,55,32,43,30,30,42,36,40,50,46,47,20,70,34,13,52,65,29,76,46,51,68,62,58,69,69,54,89,60,83,50,68,66,37,47,61,47,42,60,58,20,34,34,37,25,70,61,39,56,66,61,35,50,51,58,52,70,39,86,85,52,58,74,68,56,35,54,52,37,48,53,44,38,53,51,46,53,50,53,52,50,54,52,52,54,61,52,52,60,57,55,57,61,59,64,74,63,69,84,78,123

Secondary structure (DSSP, 8-state):
----SSSHHHHHHHHHTTSSPPPPPHHHHHS--GGGHHHHHHT----TTS----HHHHHHHHH-HHHHHHHHHHHHH---HHHHHHHHHHHHHHGGGG--HHHHHT----SHHHHHHHHHHHHHHTT-HHHHHHHHH-TTS-HHHHHHHHHHHHHHHHHHHHHHHHHHHHHHHHHTTSS--

Mean predicted aligned error: 9.79 Å

Foldseek 3Di:
DDDDDPPPVLLVVLVVLQPAQQDDDPVCLVPPELVCLVNLLSNQPFPPLFDDDDSSLVSLLVNAQSNQVVLLSNLQNDPDVRSVLSSLLSLLSSAQSVVCLVSLVVRDDPDPRSVVSSVLSSCRNVLPLVVLVVVLPDPPDDPRVNVSSVVSSVVSVVVVVVVVVVVVVVVVVVVVPPPPD

Radius of gyration: 19.25 Å; Cα contacts (8 Å, |Δi|>4): 204; chains: 1; bounding box: 64×45×57 Å

Nearest PDB structures (foldseek):
  6gx7-assembly2_F  TM=5.028E-01  e=5.283E-02  synthetic construct
  3ltj-assembly1_A  TM=4.991E-01  e=6.137E-02  synthetic construct
  6veh-assembly1_A  TM=5.252E-01  e=1.064E-01  synthetic construct
  6gwd-assembly1_H  TM=4.254E-01  e=4.547E-02  synthetic construct
  7z0f-assembly1_C  TM=4.351E-01  e=6.137E-02  synthetic construct

Sequence (181 aa):
MIVASLTIASYRSALALDKSPSPVSRKILDNPKPEHVRTLISALNGCGCVPKHHPVRDALVKIGKPAASPLIKRMNSTTKWWIQLECVYILGLIGPEAGVAEELRKANIRHPLPKRYLGIARTAMLSDSEQLRLYAKGKRFPGSSKKYVQELLALTEQRAKAKKEAGNSKQQVSSSKVDAK

pLDDT: mean 79.72, std 16.14, range [38.84, 94.94]